Protein AF-A0A956II02-F1 (afdb_monomer_lite)

Foldseek 3Di:
DDDPDPDDPVNQQADDPVHGPHKDWDWDPPPWTKIWIWTWYWDDDPNDIDTDTGTAFDFFQFQLLLLADDPPVLVVQQLVQLLVCLVQLLDPALLSQDGGGDRVRGHRMATCPPPRHSQNLVRNVNVVVSQVSSVVSCVVVVRPFHSSLSSLSSSCNDLCNVQAPQAQNDSGPRDGQHHDPHRHQQDPVRDGGRNCPVHNVVVVVVVVVVVVVPDD

pLDDT: mean 86.45, std 10.79, range [49.22, 98.5]

Radius of gyration: 20.3 Å; chains: 1; bounding box: 50×44×65 Å

Structure (mmCIF, N/CA/C/O backbone):
data_AF-A0A956II02-F1
#
_entry.id   AF-A0A956II02-F1
#
loop_
_atom_site.group_PDB
_atom_site.id
_atom_site.type_symbol
_atom_site.label_atom_id
_atom_site.label_alt_id
_atom_site.label_comp_id
_atom_site.label_asym_id
_atom_site.label_entity_id
_atom_site.label_seq_id
_atom_site.pdbx_PDB_ins_code
_atom_site.Cartn_x
_atom_site.Cartn_y
_atom_site.Cartn_z
_atom_site.occupancy
_atom_site.B_iso_or_equiv
_atom_site.auth_seq_id
_atom_site.auth_comp_id
_atom_site.auth_asym_id
_atom_site.auth_atom_id
_atom_site.pdbx_PDB_model_num
ATOM 1 N N . ASP A 1 1 ? 3.147 -16.489 -49.072 1.00 49.22 1 ASP A N 1
ATOM 2 C CA . ASP A 1 1 ? 3.084 -15.228 -48.309 1.00 49.22 1 ASP A CA 1
ATOM 3 C C . ASP A 1 1 ? 2.299 -15.448 -47.032 1.00 49.22 1 ASP A C 1
ATOM 5 O O . ASP A 1 1 ? 1.124 -15.788 -47.089 1.00 49.22 1 ASP A O 1
ATOM 9 N N . GLY A 1 2 ? 2.982 -15.414 -45.888 1.00 67.69 2 GLY A N 1
ATOM 10 C CA . GLY A 1 2 ? 2.366 -15.639 -44.581 1.00 67.69 2 GLY A CA 1
ATOM 11 C C . GLY A 1 2 ? 1.769 -14.348 -44.037 1.00 67.69 2 GLY A C 1
ATOM 12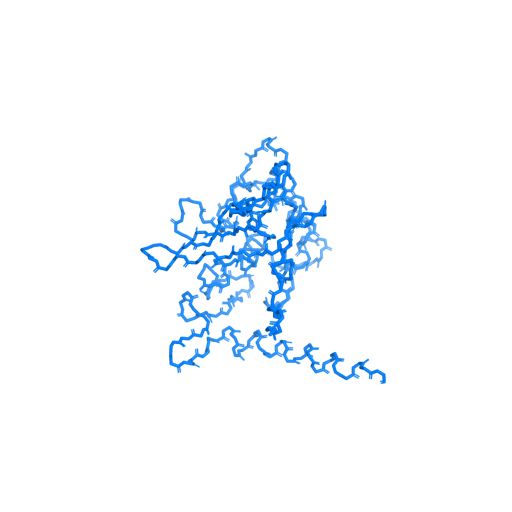 O O . GLY A 1 2 ? 2.346 -13.276 -44.216 1.00 67.69 2 GLY A O 1
ATOM 13 N N . LEU A 1 3 ? 0.623 -14.449 -43.365 1.00 66.75 3 LEU A N 1
ATOM 14 C CA . LEU A 1 3 ? 0.079 -13.331 -42.600 1.00 66.75 3 LEU A CA 1
ATOM 15 C C . LEU A 1 3 ? 1.129 -12.890 -41.564 1.00 66.75 3 LEU A C 1
ATOM 17 O O . LEU A 1 3 ? 1.683 -13.753 -40.874 1.00 66.75 3 LEU A O 1
ATOM 21 N N . PRO A 1 4 ? 1.434 -11.586 -41.449 1.00 59.25 4 PRO A N 1
ATOM 22 C CA . PRO A 1 4 ? 2.356 -11.114 -40.428 1.00 59.25 4 PRO A CA 1
ATOM 23 C C . PRO A 1 4 ? 1.819 -11.472 -39.032 1.00 59.25 4 PRO A C 1
ATOM 25 O O . PRO A 1 4 ? 0.600 -11.567 -38.849 1.00 59.25 4 PRO A O 1
ATOM 28 N N . PRO A 1 5 ? 2.700 -11.671 -38.036 1.00 63.50 5 PRO A N 1
ATOM 29 C CA . PRO A 1 5 ? 2.274 -11.985 -36.680 1.00 63.50 5 PRO A CA 1
ATOM 30 C C . PRO A 1 5 ? 1.307 -10.916 -36.154 1.00 63.50 5 PRO A C 1
ATOM 32 O O . PRO A 1 5 ? 1.573 -9.716 -36.227 1.00 63.50 5 PRO A O 1
ATOM 35 N N . VAL A 1 6 ? 0.177 -11.378 -35.611 1.00 68.31 6 VAL A N 1
ATOM 36 C CA . VAL A 1 6 ? -0.887 -10.534 -35.034 1.00 68.31 6 VAL A CA 1
ATOM 37 C C . VAL A 1 6 ? -0.386 -9.782 -33.793 1.00 68.31 6 VAL A C 1
ATOM 39 O O . VAL A 1 6 ? -0.883 -8.707 -33.469 1.00 68.31 6 VAL A O 1
ATOM 42 N N . ILE A 1 7 ? 0.647 -10.309 -33.128 1.00 69.44 7 ILE A N 1
ATOM 43 C CA . ILE A 1 7 ? 1.293 -9.672 -31.981 1.00 69.44 7 ILE A CA 1
ATOM 44 C C . ILE A 1 7 ? 2.490 -8.859 -32.473 1.00 69.44 7 ILE A C 1
ATOM 46 O O . ILE A 1 7 ? 3.529 -9.406 -32.842 1.00 69.44 7 ILE A O 1
ATOM 50 N N . ARG A 1 8 ? 2.343 -7.532 -32.456 1.00 69.62 8 ARG A N 1
ATOM 51 C CA . ARG A 1 8 ? 3.458 -6.596 -32.619 1.00 69.62 8 ARG A CA 1
ATOM 52 C C . ARG A 1 8 ? 4.107 -6.357 -31.268 1.00 69.62 8 ARG A C 1
ATOM 54 O O . ARG A 1 8 ? 3.412 -6.146 -30.279 1.00 69.62 8 ARG A O 1
ATOM 61 N N . ALA A 1 9 ? 5.431 -6.323 -31.243 1.00 67.19 9 ALA A N 1
ATOM 62 C CA . ALA A 1 9 ? 6.192 -6.121 -30.019 1.00 67.19 9 ALA A CA 1
ATOM 63 C C . ALA A 1 9 ? 5.837 -4.768 -29.350 1.00 67.19 9 ALA A C 1
ATOM 65 O O . ALA A 1 9 ? 5.676 -4.698 -28.137 1.00 67.19 9 ALA A O 1
ATOM 66 N N . GLN A 1 10 ? 5.546 -3.729 -30.144 1.00 69.81 10 GLN A N 1
ATOM 67 C CA . GLN A 1 10 ? 5.019 -2.437 -29.673 1.00 69.81 10 GLN A CA 1
ATOM 68 C C . GLN A 1 10 ? 3.715 -2.575 -28.866 1.00 69.81 10 GLN A C 1
ATOM 70 O O . GLN A 1 10 ? 3.488 -1.831 -27.919 1.00 69.81 10 GLN A O 1
ATOM 75 N N . GLY A 1 11 ? 2.870 -3.557 -29.199 1.00 69.56 11 GLY A N 1
ATOM 76 C CA . GLY A 1 11 ? 1.630 -3.849 -28.475 1.00 69.56 11 GLY A CA 1
ATOM 77 C C . GLY A 1 11 ? 1.841 -4.529 -27.119 1.00 69.56 11 GLY A C 1
ATOM 78 O O . GLY A 1 11 ? 0.898 -4.636 -26.345 1.00 69.56 11 GLY A O 1
ATOM 79 N N . LEU A 1 12 ? 3.067 -4.964 -26.811 1.00 70.25 12 LEU A N 1
ATOM 80 C CA . LEU A 1 12 ? 3.459 -5.506 -25.504 1.00 70.25 12 LEU A CA 1
ATOM 81 C C . LEU A 1 12 ? 4.090 -4.433 -24.599 1.00 70.25 12 LEU A C 1
ATOM 83 O O . LEU A 1 12 ? 4.685 -4.753 -23.571 1.00 70.25 12 LEU A O 1
ATOM 87 N N . GLY A 1 13 ? 3.970 -3.160 -24.988 1.00 70.12 13 GLY A N 1
ATOM 88 C CA . GLY A 1 13 ? 4.449 -2.019 -24.214 1.00 70.12 13 GLY A CA 1
ATOM 89 C C . GLY A 1 13 ? 5.958 -1.777 -24.300 1.00 70.12 13 GLY A C 1
ATOM 90 O O . GLY A 1 13 ? 6.528 -1.124 -23.426 1.00 70.12 13 GLY A O 1
ATOM 91 N N . LEU A 1 14 ? 6.591 -2.287 -25.360 1.00 70.75 14 LEU A N 1
ATOM 92 C CA . LEU A 1 14 ? 7.913 -1.854 -25.809 1.00 70.75 14 LEU A CA 1
ATOM 93 C C . LEU A 1 14 ? 7.874 -0.355 -26.117 1.00 70.75 14 LEU A C 1
ATOM 95 O O . LEU A 1 14 ? 7.087 0.076 -26.962 1.00 70.75 14 LEU A O 1
ATOM 99 N N . GLY A 1 15 ? 8.708 0.417 -25.420 1.00 59.91 15 GLY A N 1
ATOM 100 C CA . GLY A 1 15 ? 8.722 1.873 -25.529 1.00 59.91 15 GLY A CA 1
ATOM 101 C C . GLY A 1 15 ? 8.899 2.374 -26.965 1.00 59.91 15 GLY A C 1
ATOM 102 O O . GLY A 1 15 ? 9.752 1.889 -27.711 1.00 59.91 15 GLY A O 1
ATOM 103 N N . HIS A 1 16 ? 8.075 3.356 -27.333 1.00 62.38 16 HIS A N 1
ATOM 104 C CA . HIS A 1 16 ? 8.370 4.323 -28.394 1.00 62.38 16 HIS A CA 1
ATOM 105 C C . HIS A 1 16 ? 8.880 5.623 -27.744 1.00 62.38 16 HIS A C 1
ATOM 107 O O . HIS A 1 16 ? 9.241 5.609 -26.571 1.00 62.38 16 HIS A O 1
ATOM 113 N N . GLU A 1 17 ? 8.929 6.737 -28.477 1.00 54.69 17 GLU A N 1
ATOM 114 C CA . GLU A 1 17 ? 9.461 8.036 -28.020 1.00 54.69 17 GLU A CA 1
ATOM 115 C C . GLU A 1 17 ? 8.878 8.540 -26.675 1.00 54.69 17 GLU A C 1
ATOM 117 O O . GLU A 1 17 ? 9.518 9.335 -25.994 1.00 54.69 17 GLU A O 1
ATOM 122 N N . GLU A 1 18 ? 7.713 8.031 -26.252 1.00 58.41 18 GLU A N 1
ATOM 123 C CA . GLU A 1 18 ? 7.033 8.346 -24.981 1.00 58.41 18 GLU A CA 1
ATOM 124 C C . GLU A 1 18 ? 7.439 7.443 -23.788 1.00 58.41 18 GLU A C 1
ATOM 126 O O . GLU A 1 18 ? 7.001 7.662 -22.659 1.00 58.41 18 GLU A O 1
ATOM 131 N N . GLY A 1 19 ? 8.299 6.442 -24.011 1.00 65.56 19 GLY A N 1
ATOM 132 C CA . GLY A 1 19 ? 8.807 5.514 -22.994 1.00 65.56 19 GLY A CA 1
ATOM 133 C C . GLY A 1 19 ? 8.034 4.186 -22.876 1.00 65.56 19 GLY A C 1
ATOM 134 O O . GLY A 1 19 ? 6.979 4.003 -23.488 1.00 65.56 19 GLY A O 1
ATOM 135 N N . PRO A 1 20 ? 8.571 3.203 -22.126 1.00 72.88 20 PRO A N 1
ATOM 136 C CA . PRO A 1 20 ? 7.995 1.863 -22.038 1.00 72.88 20 PRO A CA 1
ATOM 137 C C . PRO A 1 20 ? 6.765 1.798 -21.120 1.00 72.88 20 PRO A C 1
ATOM 139 O O . PRO A 1 20 ? 6.806 2.180 -19.945 1.00 72.88 20 PRO A O 1
ATOM 142 N N . THR A 1 21 ? 5.671 1.244 -21.646 1.00 75.50 21 THR A N 1
ATOM 143 C CA . THR A 1 21 ? 4.384 1.079 -20.943 1.00 75.50 21 THR A CA 1
ATOM 144 C C . THR A 1 21 ? 4.152 -0.350 -20.451 1.00 75.50 21 THR A C 1
ATOM 146 O O . THR A 1 21 ? 3.336 -0.578 -19.559 1.00 75.50 21 THR A O 1
ATOM 149 N N . GLY A 1 22 ? 4.895 -1.319 -20.989 1.00 77.62 22 GLY A N 1
ATOM 150 C CA . GLY A 1 22 ? 4.823 -2.723 -20.602 1.00 77.62 22 GLY A CA 1
ATOM 151 C C . GLY A 1 22 ? 5.522 -2.978 -19.271 1.00 77.62 22 GLY A C 1
ATOM 152 O O . GLY A 1 22 ? 6.525 -2.334 -18.949 1.00 77.62 22 GLY A O 1
ATOM 153 N N . ARG A 1 23 ? 5.003 -3.937 -18.499 1.00 83.12 23 ARG A N 1
ATOM 154 C CA . ARG A 1 23 ? 5.583 -4.376 -17.225 1.00 83.12 23 ARG A CA 1
ATOM 155 C C . ARG A 1 23 ? 5.800 -5.883 -17.228 1.00 83.12 23 ARG A C 1
ATOM 157 O O . ARG A 1 23 ? 4.902 -6.645 -17.576 1.00 83.12 23 ARG A O 1
ATOM 164 N N . ILE A 1 24 ? 6.976 -6.306 -16.782 1.00 86.62 24 ILE A N 1
ATOM 165 C CA . ILE A 1 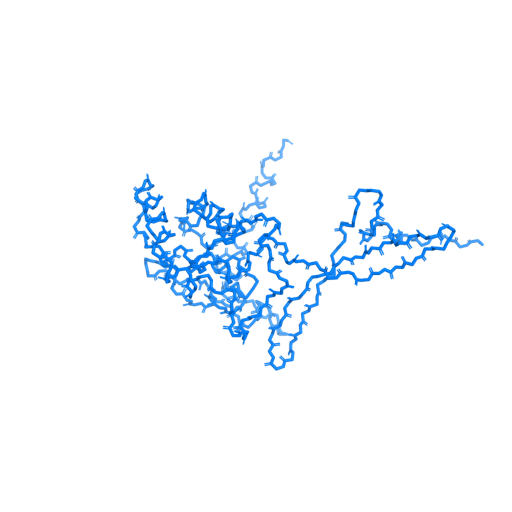24 ? 7.283 -7.691 -16.428 1.00 86.62 24 ILE A CA 1
ATOM 166 C C . ILE A 1 24 ? 7.384 -7.740 -14.909 1.00 86.62 24 ILE A C 1
ATOM 168 O O . ILE A 1 24 ? 8.151 -6.986 -14.316 1.00 86.62 24 ILE A O 1
ATOM 172 N N . ARG A 1 25 ? 6.626 -8.632 -14.271 1.00 87.50 25 ARG A N 1
ATOM 173 C CA . ARG A 1 25 ? 6.714 -8.873 -12.828 1.00 87.50 25 ARG A CA 1
ATOM 174 C C . ARG A 1 25 ? 7.269 -10.261 -12.582 1.00 87.50 25 ARG A C 1
ATOM 176 O O . ARG A 1 25 ? 6.712 -11.241 -13.071 1.00 87.50 25 ARG A O 1
ATOM 183 N N . THR A 1 26 ? 8.349 -10.344 -11.819 1.00 87.69 26 THR A N 1
ATOM 184 C CA . THR A 1 26 ? 8.898 -11.624 -11.370 1.00 87.69 26 THR A CA 1
ATOM 185 C C . THR A 1 26 ? 8.473 -11.866 -9.938 1.00 87.69 26 THR A C 1
ATOM 187 O O . THR A 1 26 ? 8.647 -10.992 -9.089 1.00 87.69 26 THR A O 1
ATOM 190 N N . ASN A 1 27 ? 7.944 -13.054 -9.683 1.00 85.38 27 ASN A N 1
ATOM 191 C CA . ASN A 1 27 ? 7.489 -13.486 -8.376 1.00 85.38 27 ASN A CA 1
ATOM 192 C C . ASN A 1 27 ? 8.334 -14.705 -7.982 1.00 85.38 27 ASN A C 1
ATOM 194 O O . ASN A 1 27 ? 8.205 -15.769 -8.591 1.00 85.38 27 ASN A O 1
ATOM 198 N N . THR A 1 28 ? 9.275 -14.532 -7.054 1.00 82.81 28 THR A N 1
ATOM 199 C CA . THR A 1 28 ? 10.122 -15.637 -6.592 1.00 82.81 28 THR A CA 1
ATOM 200 C C . THR A 1 28 ? 9.445 -16.304 -5.412 1.00 82.81 28 THR A C 1
ATOM 202 O O . THR A 1 28 ? 9.315 -15.698 -4.359 1.00 82.81 28 THR A O 1
ATOM 205 N N . LEU A 1 29 ? 9.021 -17.553 -5.589 1.00 72.62 29 LEU A N 1
ATOM 206 C CA . LEU A 1 29 ? 8.377 -18.370 -4.553 1.00 72.62 29 LEU A CA 1
ATOM 207 C C . LEU A 1 29 ? 9.367 -19.355 -3.895 1.00 72.62 29 LEU A C 1
ATOM 209 O O . LEU A 1 29 ? 8.956 -20.386 -3.369 1.00 72.62 29 LEU A O 1
ATOM 213 N N . SER A 1 30 ? 10.678 -19.094 -3.992 1.00 68.81 30 SER A N 1
ATOM 214 C CA . SER A 1 30 ? 11.703 -19.873 -3.280 1.00 68.81 30 SER A CA 1
ATOM 215 C C . SER A 1 30 ? 11.749 -19.460 -1.799 1.00 68.81 30 SER A C 1
ATOM 217 O O . SER A 1 30 ? 10.811 -18.830 -1.330 1.00 68.81 30 SER A O 1
ATOM 219 N N . ALA A 1 31 ? 12.793 -19.841 -1.048 1.00 67.25 31 ALA A N 1
ATOM 220 C CA . ALA A 1 31 ? 12.887 -19.721 0.418 1.00 67.25 31 ALA A CA 1
ATOM 221 C C . ALA A 1 31 ? 12.348 -18.412 1.048 1.00 67.25 31 ALA A C 1
ATOM 223 O O . ALA A 1 31 ? 11.923 -18.461 2.197 1.00 67.25 31 ALA A O 1
ATOM 224 N N . HIS A 1 32 ? 12.338 -17.297 0.305 1.00 73.94 32 HIS A N 1
ATOM 225 C CA . HIS A 1 32 ? 11.642 -16.055 0.647 1.00 73.94 32 HIS A CA 1
ATOM 226 C C . HIS A 1 32 ? 10.865 -15.514 -0.556 1.00 73.94 32 HIS A C 1
ATOM 228 O O . HIS A 1 32 ? 11.377 -15.519 -1.684 1.00 73.94 32 HIS A O 1
ATOM 234 N N . TRP A 1 33 ? 9.649 -15.016 -0.315 1.00 81.62 33 TRP A N 1
ATOM 235 C CA . TRP A 1 33 ? 8.863 -14.388 -1.373 1.00 81.62 33 TRP A CA 1
ATOM 236 C C . TRP A 1 33 ? 9.446 -13.024 -1.755 1.00 81.62 33 TRP A C 1
ATOM 238 O O . TRP A 1 33 ? 9.703 -12.198 -0.884 1.00 81.62 33 TRP A O 1
ATOM 248 N N . GLN A 1 34 ? 9.626 -12.759 -3.052 1.00 84.50 34 GLN A N 1
ATOM 249 C CA . GLN A 1 34 ? 9.982 -11.422 -3.536 1.00 84.50 34 GLN A CA 1
ATOM 250 C C . GLN A 1 34 ? 9.251 -11.080 -4.834 1.00 84.50 34 GLN A C 1
ATOM 252 O O . GLN A 1 34 ? 9.112 -11.912 -5.738 1.00 84.50 34 GLN A O 1
ATOM 257 N N . LEU A 1 35 ? 8.843 -9.818 -4.950 1.00 87.94 35 LEU A N 1
ATOM 258 C CA . LEU A 1 35 ? 8.323 -9.223 -6.174 1.00 87.94 35 LEU A CA 1
ATOM 259 C C . LEU A 1 35 ? 9.277 -8.153 -6.689 1.00 87.94 35 LEU A C 1
ATOM 261 O O . LEU A 1 35 ? 9.647 -7.236 -5.959 1.00 87.94 35 LEU A O 1
ATOM 265 N N . ARG A 1 36 ? 9.604 -8.225 -7.977 1.00 89.38 36 ARG A N 1
ATOM 266 C CA . ARG A 1 36 ? 10.327 -7.170 -8.697 1.00 89.38 36 ARG A CA 1
ATOM 267 C C . ARG A 1 36 ? 9.609 -6.846 -9.995 1.00 89.38 36 ARG A C 1
ATOM 269 O O . ARG A 1 36 ? 9.019 -7.733 -10.617 1.00 89.38 36 ARG A O 1
ATOM 276 N N . GLU A 1 37 ? 9.658 -5.580 -10.389 1.00 90.00 37 GLU A N 1
ATOM 277 C CA . GLU A 1 37 ? 9.085 -5.093 -11.641 1.00 90.00 37 GLU A CA 1
ATOM 278 C C . GLU A 1 37 ? 10.202 -4.668 -12.596 1.00 90.00 37 GLU A C 1
ATOM 280 O O . GLU A 1 37 ? 11.254 -4.162 -12.204 1.00 90.00 37 GLU A O 1
ATOM 285 N N . PHE A 1 38 ? 9.972 -4.914 -13.877 1.00 89.38 38 PHE A N 1
ATOM 286 C CA . PHE A 1 38 ? 10.860 -4.554 -14.968 1.00 89.38 38 PHE A CA 1
ATOM 287 C C . PHE A 1 38 ? 10.031 -3.975 -16.109 1.00 89.38 38 PHE A C 1
ATOM 289 O O . PHE A 1 38 ? 8.836 -4.254 -16.239 1.00 89.38 38 PHE A O 1
ATOM 296 N N . VAL A 1 39 ? 10.678 -3.202 -16.967 1.00 87.44 39 VAL A N 1
ATOM 297 C CA . VAL A 1 39 ? 10.130 -2.734 -18.240 1.00 87.44 39 VAL A CA 1
ATOM 298 C C . VAL A 1 39 ? 10.938 -3.309 -19.390 1.00 87.44 39 VAL A C 1
ATOM 300 O O . VAL A 1 39 ? 12.120 -3.616 -19.233 1.00 87.44 39 VAL A O 1
ATOM 303 N N . LEU A 1 40 ? 10.294 -3.447 -20.546 1.00 84.06 40 LEU A N 1
ATOM 304 C CA . LEU A 1 40 ? 10.984 -3.734 -21.795 1.00 84.06 40 LEU A CA 1
ATOM 305 C C . LEU A 1 40 ? 11.314 -2.423 -22.493 1.00 84.06 40 LEU A C 1
ATOM 307 O O . LEU A 1 40 ? 10.408 -1.719 -22.940 1.00 84.06 40 LEU A O 1
ATOM 311 N N . ASP A 1 41 ? 12.601 -2.113 -22.587 1.00 81.31 41 ASP A N 1
ATOM 312 C CA . ASP A 1 41 ? 13.089 -0.929 -23.281 1.00 81.31 41 ASP A CA 1
ATOM 313 C C . ASP A 1 41 ? 13.741 -1.312 -24.611 1.00 81.31 41 ASP A C 1
ATOM 315 O O . ASP A 1 41 ? 14.375 -2.362 -24.734 1.00 81.31 41 ASP A O 1
ATOM 319 N N . ARG A 1 42 ? 13.562 -0.468 -25.627 1.00 80.38 42 ARG A N 1
ATOM 320 C CA . ARG A 1 42 ? 14.159 -0.664 -26.948 1.00 80.38 42 ARG A CA 1
ATOM 321 C C . ARG A 1 42 ? 15.212 0.406 -27.162 1.00 80.38 42 ARG A C 1
ATOM 323 O O . ARG A 1 42 ? 14.884 1.552 -27.456 1.00 80.38 42 ARG A O 1
ATOM 330 N N . ARG A 1 43 ? 16.482 0.016 -27.095 1.00 78.94 43 ARG A N 1
ATOM 331 C CA . ARG A 1 43 ? 17.605 0.922 -27.349 1.00 78.94 43 ARG A CA 1
ATOM 332 C C . ARG A 1 43 ? 18.129 0.706 -28.758 1.00 78.94 43 ARG A C 1
ATOM 334 O O . ARG A 1 43 ? 18.572 -0.386 -29.100 1.00 78.94 43 ARG A O 1
ATOM 341 N N . CYS A 1 44 ? 18.053 1.745 -29.582 1.00 80.69 44 CYS A N 1
ATOM 342 C CA . CYS A 1 44 ? 18.562 1.727 -30.948 1.00 80.69 44 CYS A CA 1
ATOM 343 C C . CYS A 1 44 ? 19.826 2.582 -31.050 1.00 80.69 44 CYS A C 1
ATOM 345 O O . CYS A 1 44 ? 19.841 3.724 -30.593 1.00 80.69 44 CYS A O 1
AT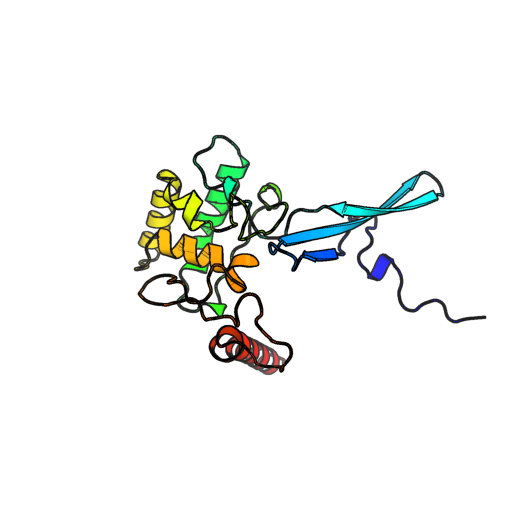OM 347 N N . ALA A 1 45 ? 20.870 2.027 -31.657 1.00 81.88 45 ALA A N 1
ATOM 348 C CA . ALA A 1 45 ? 22.051 2.750 -32.103 1.00 81.88 45 ALA A CA 1
ATOM 349 C C . ALA A 1 45 ? 22.149 2.570 -33.621 1.00 81.88 45 ALA A C 1
ATOM 351 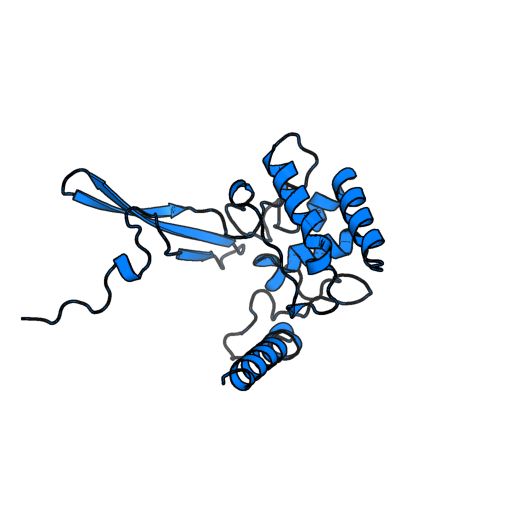O O . ALA A 1 45 ? 22.320 1.448 -34.100 1.00 81.88 45 ALA A O 1
ATOM 352 N N . GLU A 1 46 ? 21.995 3.670 -34.363 1.00 82.88 46 GLU A N 1
ATOM 353 C CA . GLU A 1 46 ? 21.830 3.645 -35.823 1.00 82.88 46 GLU A CA 1
ATOM 354 C C . GLU A 1 46 ? 20.670 2.706 -36.226 1.00 82.88 46 GLU A C 1
ATOM 356 O O . GLU A 1 46 ? 19.556 2.854 -35.724 1.00 82.88 46 GLU A O 1
ATOM 361 N N . GLU A 1 47 ? 20.931 1.721 -37.087 1.00 82.06 47 GLU A N 1
ATOM 362 C CA . GLU A 1 47 ? 19.954 0.732 -37.567 1.00 82.06 47 GLU A CA 1
ATOM 363 C C . GLU A 1 47 ? 19.847 -0.513 -36.665 1.00 82.06 47 GLU A C 1
ATOM 365 O O . GLU A 1 47 ? 19.032 -1.406 -36.910 1.00 82.06 47 GLU A O 1
ATOM 370 N N . ILE A 1 48 ? 20.670 -0.612 -35.614 1.00 80.31 48 ILE A N 1
ATOM 371 C CA . ILE A 1 48 ? 20.689 -1.772 -34.721 1.00 80.31 48 ILE A CA 1
ATOM 372 C C . ILE A 1 48 ? 19.903 -1.444 -33.458 1.00 80.31 48 ILE A C 1
ATOM 374 O O . ILE A 1 48 ? 20.291 -0.594 -32.661 1.00 80.31 48 ILE A O 1
ATOM 378 N N . CYS A 1 49 ? 18.814 -2.175 -33.239 1.00 78.69 49 CYS A N 1
ATOM 379 C CA . CYS A 1 49 ? 18.019 -2.075 -32.022 1.00 78.69 49 CYS A CA 1
ATOM 380 C C . CYS A 1 49 ? 18.184 -3.314 -31.148 1.00 78.69 49 CYS A C 1
ATOM 382 O O . CYS A 1 49 ? 18.064 -4.442 -31.625 1.00 78.69 49 CYS A O 1
ATOM 384 N N . GLN A 1 50 ? 18.397 -3.089 -29.857 1.00 81.38 50 GLN A N 1
ATOM 385 C CA . GLN A 1 50 ? 18.419 -4.112 -28.823 1.00 81.38 50 GLN A CA 1
ATOM 386 C C . GLN A 1 50 ? 17.201 -3.972 -27.914 1.00 81.38 50 GLN A C 1
ATOM 388 O O . GLN A 1 50 ? 16.649 -2.882 -27.740 1.00 81.38 50 GLN A O 1
ATOM 393 N N . LEU A 1 51 ? 16.770 -5.110 -27.375 1.00 81.00 51 LEU A N 1
ATOM 394 C CA . LEU A 1 51 ? 15.729 -5.185 -26.365 1.00 81.00 51 LEU A CA 1
ATOM 395 C C . LEU A 1 51 ? 16.377 -5.422 -25.007 1.00 81.00 51 LEU A C 1
ATOM 397 O O . LEU A 1 51 ? 17.107 -6.397 -24.835 1.00 81.00 51 LEU A O 1
ATOM 401 N N . ASP A 1 52 ? 16.051 -4.566 -24.051 1.00 83.81 52 ASP A N 1
ATOM 402 C CA . ASP A 1 52 ? 16.552 -4.630 -22.690 1.00 83.81 52 ASP A CA 1
ATOM 403 C C . ASP A 1 52 ? 15.426 -4.867 -21.693 1.00 83.81 52 ASP A C 1
ATOM 405 O O . ASP A 1 52 ? 14.336 -4.306 -21.801 1.00 83.81 52 ASP A O 1
ATOM 409 N N . VAL A 1 53 ? 15.720 -5.677 -20.677 1.00 86.38 53 VAL A N 1
ATOM 410 C CA . VAL A 1 53 ? 14.875 -5.830 -19.492 1.00 86.38 53 VAL A CA 1
ATOM 411 C C . VAL A 1 53 ? 15.444 -4.917 -18.413 1.00 86.38 53 VAL A C 1
ATOM 413 O O . VAL A 1 53 ? 16.486 -5.210 -17.827 1.00 86.38 53 VAL A O 1
ATOM 416 N N . VAL A 1 54 ? 14.779 -3.793 -18.163 1.00 87.19 54 VAL A N 1
ATOM 417 C CA . VAL A 1 54 ? 15.266 -2.756 -17.246 1.00 87.19 54 VAL A CA 1
ATOM 418 C C . VAL A 1 54 ? 14.511 -2.856 -15.919 1.00 87.19 54 VAL A C 1
ATOM 420 O O . VAL A 1 54 ? 13.283 -2.746 -15.927 1.00 87.19 54 VAL A O 1
ATOM 423 N N . PRO A 1 55 ? 15.192 -3.045 -14.772 1.00 89.81 55 PRO A N 1
ATOM 424 C CA . PRO A 1 55 ? 14.544 -2.992 -13.465 1.00 89.81 55 PRO A CA 1
ATOM 425 C C . PRO A 1 55 ? 13.845 -1.649 -13.257 1.00 89.81 55 PRO A C 1
ATOM 427 O O . PRO A 1 55 ? 14.412 -0.594 -13.546 1.00 89.81 55 PRO A O 1
ATOM 430 N N . THR A 1 56 ? 12.623 -1.671 -12.736 1.00 89.38 56 THR A N 1
ATOM 431 C CA . THR A 1 56 ? 11.877 -0.456 -12.409 1.00 89.38 56 THR A CA 1
ATOM 432 C C . THR A 1 56 ? 11.265 -0.580 -11.015 1.00 89.38 56 THR A C 1
ATOM 434 O O . THR A 1 56 ? 10.896 -1.685 -10.614 1.00 89.38 56 THR A O 1
ATOM 437 N N . PRO A 1 57 ? 11.165 0.519 -10.247 1.00 90.06 57 PRO A N 1
ATOM 438 C CA . PRO A 1 57 ? 10.495 0.477 -8.957 1.00 90.06 57 PRO A CA 1
ATOM 439 C C . PRO A 1 57 ? 9.043 0.018 -9.088 1.00 90.06 57 PRO A C 1
ATOM 441 O O . PRO A 1 57 ? 8.373 0.314 -10.080 1.00 90.06 57 PRO A O 1
ATOM 444 N N . LEU A 1 58 ? 8.559 -0.670 -8.061 1.00 87.94 58 LEU A N 1
ATOM 445 C CA . LEU A 1 58 ? 7.181 -1.105 -7.952 1.00 87.94 58 LEU A CA 1
ATOM 446 C C . LEU A 1 58 ? 6.252 0.100 -7.919 1.00 87.94 58 LEU A C 1
ATOM 448 O O . LEU A 1 58 ? 6.334 0.953 -7.036 1.00 87.94 58 LEU A O 1
ATOM 452 N N . THR A 1 59 ? 5.353 0.131 -8.893 1.00 85.00 59 THR A N 1
ATOM 453 C CA . THR A 1 59 ? 4.352 1.186 -9.012 1.00 85.00 59 THR A CA 1
ATOM 454 C C . THR A 1 59 ? 3.497 1.262 -7.741 1.00 85.00 59 THR A C 1
ATOM 456 O O . THR A 1 59 ? 3.036 0.238 -7.241 1.00 85.00 59 THR A O 1
ATOM 459 N N . ASP A 1 60 ? 3.307 2.483 -7.237 1.00 83.31 60 ASP A N 1
ATOM 460 C CA . ASP A 1 60 ? 2.437 2.845 -6.108 1.00 83.31 60 ASP A CA 1
ATOM 461 C C . ASP A 1 60 ? 2.759 2.220 -4.741 1.00 83.31 60 ASP A C 1
ATOM 463 O O . ASP A 1 60 ? 1.964 2.325 -3.811 1.00 83.31 60 ASP A O 1
ATOM 467 N N . VAL A 1 61 ? 3.955 1.656 -4.557 1.00 88.12 61 VAL A N 1
ATOM 468 C CA . VAL A 1 61 ? 4.418 1.160 -3.250 1.00 88.12 61 VAL A CA 1
ATOM 469 C C . VAL A 1 61 ? 5.633 1.966 -2.820 1.00 88.12 61 VAL A C 1
ATOM 471 O O . VAL A 1 61 ? 6.694 1.827 -3.417 1.00 88.12 61 VAL A O 1
ATOM 474 N N . ALA A 1 62 ? 5.521 2.797 -1.780 1.00 90.94 62 ALA A N 1
ATOM 475 C CA . ALA A 1 62 ? 6.680 3.507 -1.238 1.00 90.94 62 ALA A CA 1
ATOM 476 C C . ALA A 1 62 ? 7.675 2.544 -0.578 1.00 90.94 62 ALA A C 1
ATOM 478 O O . ALA A 1 62 ? 7.280 1.563 0.059 1.00 90.94 62 ALA A O 1
ATOM 479 N N . PHE A 1 63 ? 8.966 2.863 -0.661 1.00 90.25 63 PHE A N 1
ATOM 480 C CA . PHE A 1 63 ? 10.006 2.182 0.102 1.00 90.25 63 PHE A CA 1
ATOM 481 C C . PHE A 1 63 ? 9.803 2.432 1.600 1.00 90.25 63 PHE A C 1
ATOM 483 O O . PHE A 1 63 ? 9.905 3.567 2.063 1.00 90.25 63 PHE A O 1
ATOM 490 N N . SER A 1 64 ? 9.556 1.377 2.381 1.00 86.88 64 SER A N 1
ATOM 491 C CA . SER A 1 64 ? 9.226 1.503 3.811 1.00 86.88 64 SER A CA 1
ATOM 492 C C . SER A 1 64 ? 10.319 2.190 4.638 1.00 86.88 64 SER A C 1
ATOM 494 O O . SER A 1 64 ? 10.027 2.873 5.618 1.00 86.88 64 SER A O 1
ATOM 496 N N . GLY A 1 65 ? 11.577 2.098 4.194 1.00 86.38 65 GLY A N 1
ATOM 497 C CA . GLY A 1 65 ? 12.704 2.812 4.792 1.00 86.38 65 GLY A CA 1
ATOM 498 C C . GLY A 1 65 ? 12.654 4.339 4.653 1.00 86.38 65 GLY A C 1
ATOM 499 O O . GLY A 1 65 ? 13.502 4.999 5.241 1.00 86.38 65 GLY A O 1
ATOM 500 N N . LEU A 1 66 ? 11.699 4.906 3.908 1.00 90.88 66 LEU A N 1
ATOM 501 C CA . LEU A 1 66 ? 11.445 6.351 3.855 1.00 90.88 66 LEU A CA 1
ATOM 502 C C . LEU A 1 66 ? 10.609 6.861 5.038 1.00 90.88 66 LEU A C 1
ATOM 504 O O . LEU A 1 66 ? 10.584 8.062 5.269 1.00 90.88 66 LEU A O 1
ATOM 508 N N . PHE A 1 67 ? 9.972 5.977 5.813 1.00 90.31 67 PHE A N 1
ATOM 509 C CA . PHE A 1 67 ? 9.150 6.359 6.972 1.00 90.31 67 PHE A CA 1
ATOM 510 C C . PHE A 1 67 ? 9.933 6.417 8.291 1.00 90.31 67 PHE A C 1
ATOM 512 O O . PHE A 1 67 ? 9.341 6.422 9.366 1.00 90.31 67 PHE A O 1
ATOM 519 N N . VAL A 1 68 ? 11.266 6.469 8.226 1.00 86.88 68 VAL A N 1
ATOM 520 C CA . VAL A 1 68 ? 12.126 6.803 9.373 1.00 86.88 68 VAL A CA 1
ATOM 521 C C . VAL A 1 68 ? 12.477 8.285 9.335 1.00 86.88 68 VAL A C 1
ATOM 523 O O . VAL A 1 68 ? 12.607 8.857 8.255 1.00 86.88 68 VAL A O 1
ATOM 526 N N . ALA A 1 69 ? 12.666 8.903 10.503 1.00 84.56 69 ALA A N 1
ATOM 527 C CA . ALA A 1 69 ? 13.048 10.311 10.579 1.00 84.56 69 ALA A CA 1
ATOM 528 C C . ALA A 1 69 ? 14.355 10.553 9.801 1.00 84.56 69 ALA A C 1
ATOM 530 O O . ALA A 1 69 ? 15.404 9.991 10.124 1.00 84.56 69 ALA A O 1
ATOM 531 N N . SER A 1 70 ? 14.279 11.364 8.746 1.00 88.38 70 SER A N 1
ATOM 532 C CA . SER A 1 70 ? 15.360 11.573 7.783 1.00 88.38 70 SER A CA 1
ATOM 533 C C . SER A 1 70 ? 15.265 12.960 7.149 1.00 88.38 70 SER A C 1
ATOM 535 O O . SER A 1 70 ? 14.191 13.544 7.072 1.00 88.38 70 SER A O 1
ATOM 537 N N . LYS A 1 71 ? 16.399 13.480 6.662 1.00 89.69 71 LYS A N 1
ATOM 538 C CA . LYS A 1 71 ? 16.466 14.726 5.873 1.00 89.69 71 LYS A CA 1
ATOM 539 C C . LYS A 1 71 ? 16.370 14.490 4.360 1.00 89.69 71 LYS A C 1
ATOM 541 O O . LYS A 1 71 ? 16.504 15.437 3.591 1.00 89.69 71 LYS A O 1
ATOM 546 N N . ASP A 1 72 ? 16.211 13.240 3.924 1.00 93.69 72 ASP A N 1
ATOM 547 C CA . ASP A 1 72 ? 16.020 12.907 2.510 1.00 93.69 72 ASP A CA 1
ATOM 548 C C . ASP A 1 72 ? 14.692 13.511 2.010 1.00 93.69 72 ASP A C 1
ATOM 550 O O . ASP A 1 72 ? 13.647 13.200 2.586 1.00 93.69 72 ASP A O 1
ATOM 554 N N . PRO A 1 73 ? 14.681 14.327 0.938 1.00 95.25 73 PRO A N 1
ATOM 555 C CA . PRO A 1 73 ? 13.445 14.890 0.390 1.00 95.25 73 PRO A CA 1
ATOM 556 C C . PRO A 1 73 ? 12.383 13.837 0.040 1.00 95.25 73 PRO A C 1
ATOM 558 O O . PRO A 1 73 ? 11.189 14.109 0.129 1.00 95.25 73 PRO A O 1
ATOM 561 N N . ARG A 1 74 ? 12.796 12.610 -0.307 1.00 94.81 74 ARG A N 1
ATOM 562 C CA . ARG A 1 74 ? 11.876 11.498 -0.593 1.00 94.81 74 ARG A CA 1
ATOM 563 C C . ARG A 1 74 ? 11.148 11.005 0.654 1.00 94.81 74 ARG A C 1
ATOM 565 O O . ARG A 1 74 ? 10.024 10.529 0.535 1.00 94.81 74 ARG A O 1
ATOM 572 N N . ALA A 1 75 ? 11.762 11.119 1.835 1.00 93.56 75 ALA A N 1
ATOM 573 C CA . ALA A 1 75 ? 11.110 10.789 3.102 1.00 93.56 75 ALA A CA 1
ATOM 574 C C . ALA A 1 75 ? 9.966 11.767 3.387 1.00 93.56 75 ALA A C 1
ATOM 576 O O . ALA A 1 75 ? 8.853 11.342 3.690 1.00 93.56 75 ALA A O 1
ATOM 577 N N . GLN A 1 76 ? 10.208 13.064 3.170 1.00 93.69 76 GLN A N 1
ATOM 578 C CA . GLN A 1 76 ? 9.168 14.085 3.272 1.00 93.69 76 GLN A CA 1
ATOM 579 C C . GLN A 1 76 ? 8.044 13.844 2.255 1.00 93.69 76 GLN A C 1
ATOM 581 O O . GLN A 1 76 ? 6.879 13.819 2.636 1.00 93.69 76 GLN A O 1
ATOM 586 N N . ALA A 1 77 ? 8.382 13.585 0.988 1.00 95.69 77 ALA A N 1
ATOM 587 C CA . ALA A 1 77 ? 7.389 13.311 -0.052 1.00 95.69 77 ALA A CA 1
ATOM 588 C C . ALA A 1 77 ? 6.525 12.074 0.264 1.00 95.69 77 ALA A C 1
ATOM 590 O O . ALA A 1 77 ? 5.311 12.099 0.065 1.00 95.69 77 ALA A O 1
ATOM 591 N N . ALA A 1 78 ? 7.125 11.003 0.796 1.00 94.44 78 ALA A N 1
ATOM 592 C CA . ALA A 1 78 ? 6.394 9.810 1.224 1.00 94.44 78 ALA A CA 1
ATOM 593 C C . ALA A 1 78 ? 5.467 10.102 2.418 1.00 94.44 78 ALA A C 1
ATOM 595 O O . ALA A 1 78 ? 4.310 9.682 2.416 1.00 94.44 78 ALA A O 1
ATOM 596 N N . ALA A 1 79 ? 5.947 10.857 3.412 1.00 94.56 79 ALA A N 1
ATOM 597 C CA . ALA A 1 79 ? 5.146 11.300 4.550 1.00 94.56 79 ALA A CA 1
ATOM 598 C C . ALA A 1 79 ? 3.957 12.173 4.109 1.00 94.56 79 ALA A C 1
ATOM 600 O O . ALA A 1 79 ? 2.826 11.921 4.517 1.00 94.56 79 ALA A O 1
ATOM 601 N N . ASP A 1 80 ? 4.185 13.153 3.233 1.00 96.19 80 ASP A N 1
ATOM 602 C CA . ASP A 1 80 ? 3.149 14.049 2.704 1.00 96.19 80 ASP A CA 1
ATOM 603 C C . ASP A 1 80 ? 2.089 13.286 1.898 1.00 96.19 80 ASP A C 1
ATOM 605 O O . ASP A 1 80 ? 0.884 13.507 2.060 1.00 96.19 80 ASP A O 1
ATOM 609 N N . ALA A 1 81 ? 2.523 12.333 1.069 1.00 96.25 81 ALA A N 1
ATOM 610 C CA . ALA A 1 81 ? 1.628 11.473 0.305 1.00 96.25 81 ALA A CA 1
ATOM 611 C C . ALA A 1 81 ? 0.766 10.571 1.203 1.00 96.25 81 ALA A C 1
ATOM 613 O O . ALA A 1 81 ? -0.413 10.377 0.906 1.00 96.25 81 ALA A O 1
ATOM 614 N N . LEU A 1 82 ? 1.318 10.046 2.303 1.00 95.88 82 LEU A N 1
ATOM 615 C CA . LEU A 1 82 ? 0.554 9.261 3.273 1.00 95.88 82 LEU A CA 1
ATOM 616 C C . LEU A 1 82 ? -0.460 10.139 4.022 1.00 95.88 82 LEU A C 1
ATOM 618 O O . LEU A 1 82 ? -1.643 9.804 4.067 1.00 95.88 82 LEU A O 1
ATOM 622 N N . VAL A 1 83 ? -0.011 11.273 4.571 1.00 97.44 83 VAL A N 1
ATOM 623 C CA . VAL A 1 83 ? -0.842 12.196 5.365 1.00 97.44 83 VAL A CA 1
ATOM 624 C C . VAL A 1 83 ? -2.024 12.713 4.542 1.00 97.44 83 VAL A C 1
ATOM 626 O O . VAL A 1 83 ? -3.166 12.619 4.980 1.00 97.44 83 VAL A O 1
ATOM 629 N N . SER A 1 84 ? -1.791 13.139 3.298 1.00 97.81 84 SER A N 1
ATOM 630 C CA . SER A 1 84 ? -2.859 13.627 2.406 1.00 97.81 84 SER A CA 1
ATOM 631 C C . SER A 1 84 ? -3.916 12.575 2.033 1.00 97.81 84 SER A C 1
ATOM 633 O O . SER A 1 84 ? -4.964 12.914 1.479 1.00 97.81 84 SER A O 1
ATOM 635 N N . GLN A 1 85 ? -3.667 11.295 2.324 1.00 97.50 85 GLN A N 1
ATOM 636 C CA . GLN A 1 85 ? -4.551 10.177 1.993 1.00 97.50 85 GLN A CA 1
ATOM 637 C C . GLN A 1 85 ? -5.094 9.446 3.224 1.00 97.50 85 GLN A C 1
ATOM 639 O O . GLN A 1 85 ? -5.785 8.439 3.065 1.00 97.50 85 GLN A O 1
ATOM 644 N N . VAL A 1 86 ? -4.887 9.980 4.436 1.00 97.69 86 VAL A N 1
ATOM 645 C CA . VAL A 1 86 ? -5.423 9.412 5.688 1.00 97.69 86 VAL A CA 1
ATOM 646 C C . VAL A 1 86 ? -6.923 9.145 5.582 1.00 97.69 86 VAL A C 1
ATOM 648 O O . VAL A 1 86 ? -7.377 8.064 5.940 1.00 97.69 86 VAL A O 1
ATOM 651 N N . LYS A 1 87 ? -7.696 10.061 4.987 1.00 96.69 87 LYS A N 1
ATOM 652 C CA . LYS A 1 87 ? -9.140 9.866 4.782 1.00 96.69 87 LYS A CA 1
ATOM 653 C C . LYS A 1 87 ? -9.481 8.643 3.918 1.00 96.69 87 LYS A C 1
ATOM 655 O O . LYS A 1 87 ? -10.471 7.976 4.197 1.00 96.69 87 LYS A O 1
ATOM 660 N N . LYS A 1 88 ? -8.683 8.332 2.887 1.00 95.88 88 LYS A N 1
ATOM 661 C CA . LYS A 1 88 ? -8.887 7.136 2.044 1.00 95.88 88 LYS A CA 1
ATOM 662 C C . LYS A 1 88 ? -8.576 5.850 2.807 1.00 95.88 88 LYS A C 1
ATOM 664 O O . LYS A 1 88 ? -9.188 4.821 2.551 1.00 95.88 88 LYS A O 1
ATOM 669 N N . LEU A 1 89 ? -7.637 5.919 3.748 1.00 96.06 89 LEU A N 1
ATOM 670 C CA . LEU A 1 89 ? -7.279 4.804 4.618 1.00 96.06 89 LEU A CA 1
ATOM 671 C C . LEU A 1 89 ? -8.238 4.663 5.809 1.00 96.06 89 LEU A C 1
ATOM 673 O O . LEU A 1 89 ? -8.395 3.568 6.325 1.00 96.06 89 LEU A O 1
ATOM 677 N N . ALA A 1 90 ? -8.933 5.723 6.214 1.00 96.00 90 ALA A N 1
ATOM 678 C CA . ALA A 1 90 ? -9.900 5.706 7.311 1.00 96.00 90 ALA A CA 1
ATOM 679 C C . ALA A 1 90 ? -11.312 5.215 6.913 1.00 96.00 90 ALA A C 1
ATOM 681 O O . ALA A 1 90 ? -12.249 5.365 7.697 1.00 96.00 90 ALA A O 1
ATOM 682 N N . THR A 1 91 ? -11.495 4.649 5.713 1.00 92.25 91 THR A N 1
ATOM 683 C CA . THR A 1 91 ? -12.770 4.018 5.310 1.00 92.25 91 THR A CA 1
ATOM 684 C C . THR A 1 91 ? -13.100 2.810 6.194 1.00 92.25 91 THR A C 1
ATOM 686 O O . THR A 1 91 ? -12.207 2.124 6.684 1.00 92.25 91 THR A O 1
ATOM 689 N N . SER A 1 92 ? -14.385 2.512 6.374 1.00 85.88 92 SER A N 1
ATOM 690 C CA . SER A 1 92 ? -14.864 1.329 7.099 1.00 85.88 92 SER A CA 1
ATOM 691 C C . SER A 1 92 ? -14.774 0.029 6.296 1.00 85.88 92 SER A C 1
ATOM 693 O O . SER A 1 92 ? -15.089 -1.024 6.834 1.00 85.88 92 SER A O 1
ATOM 695 N N . THR A 1 93 ? -14.413 0.088 5.011 1.00 87.19 93 THR A N 1
ATOM 696 C CA . THR A 1 93 ? -14.445 -1.076 4.117 1.00 87.19 93 THR A CA 1
ATOM 697 C C . THR A 1 93 ? -13.030 -1.432 3.654 1.00 87.19 93 THR A C 1
ATOM 699 O O . THR A 1 93 ? -12.443 -0.677 2.876 1.00 87.19 93 THR A O 1
ATOM 702 N N . PRO A 1 94 ? -12.475 -2.604 4.022 1.00 88.56 94 PRO A N 1
ATOM 703 C CA . PRO A 1 94 ? -11.129 -3.003 3.601 1.00 88.56 94 PRO A CA 1
ATOM 704 C C . PRO A 1 94 ? -10.935 -3.026 2.077 1.00 88.56 94 PRO A C 1
ATOM 706 O O . PRO A 1 94 ? -9.849 -2.733 1.586 1.00 88.56 94 PRO A O 1
ATOM 709 N N . ALA A 1 95 ? -11.996 -3.321 1.316 1.00 90.81 95 ALA A N 1
ATOM 710 C CA . ALA A 1 95 ? -11.974 -3.319 -0.148 1.00 90.81 95 ALA A CA 1
ATOM 711 C C . ALA A 1 95 ? -11.791 -1.931 -0.788 1.00 90.81 95 ALA A C 1
ATOM 713 O O . ALA A 1 95 ? -11.501 -1.848 -1.980 1.00 90.81 95 ALA A O 1
ATOM 714 N N . GLU A 1 96 ? -11.982 -0.856 -0.023 1.00 91.81 96 GLU A N 1
ATOM 715 C CA . GLU A 1 96 ? -11.871 0.531 -0.486 1.00 91.81 96 GLU A CA 1
ATOM 716 C C . GLU A 1 96 ? -10.540 1.182 -0.091 1.00 91.81 96 GLU A C 1
ATOM 718 O O . GLU A 1 96 ? -10.251 2.308 -0.509 1.00 91.81 96 GLU A O 1
ATOM 723 N N . LEU A 1 97 ? -9.716 0.479 0.694 1.00 93.06 97 LEU A N 1
ATOM 724 C CA . LEU A 1 97 ? -8.388 0.950 1.059 1.00 93.06 97 LEU A CA 1
ATOM 725 C C . LEU A 1 97 ? -7.571 1.196 -0.207 1.00 93.06 97 LEU A C 1
ATOM 727 O O . LEU A 1 97 ? -7.389 0.315 -1.047 1.00 93.06 97 LEU A O 1
ATOM 731 N N . SER A 1 98 ? -7.076 2.420 -0.336 1.00 92.25 98 SER A N 1
ATOM 732 C CA . SER A 1 98 ? -6.270 2.835 -1.474 1.00 92.25 98 SER A CA 1
ATOM 733 C C . SER A 1 98 ? -5.201 3.813 -1.031 1.00 92.25 98 SER A C 1
ATOM 735 O O . SER A 1 98 ? -5.420 4.676 -0.176 1.00 92.25 98 SER A O 1
ATOM 737 N N . LEU A 1 99 ? -4.028 3.658 -1.630 1.00 93.00 99 LEU A N 1
ATOM 738 C CA . LEU A 1 99 ? -2.867 4.480 -1.370 1.00 93.00 99 LEU A CA 1
ATOM 739 C C . LEU A 1 99 ? -2.019 4.515 -2.635 1.00 93.00 99 LEU A C 1
ATOM 741 O O . LEU A 1 99 ? -1.830 3.495 -3.291 1.00 93.00 99 LEU A O 1
ATOM 745 N N . SER A 1 100 ? -1.535 5.698 -2.978 1.00 93.88 100 SER A N 1
ATOM 746 C CA . SER A 1 100 ? -0.613 5.905 -4.092 1.00 93.88 100 SER A CA 1
ATOM 747 C C . SER A 1 100 ? 0.523 6.795 -3.638 1.00 93.88 100 SER A C 1
ATOM 749 O O . SER A 1 100 ? 0.314 7.707 -2.834 1.00 93.88 100 SER A O 1
ATOM 751 N N . PHE A 1 101 ? 1.706 6.583 -4.192 1.00 93.94 101 PHE A N 1
ATOM 752 C CA . PHE A 1 101 ? 2.898 7.318 -3.799 1.00 93.94 101 PHE A CA 1
ATOM 753 C C . PHE A 1 101 ? 3.580 7.968 -5.007 1.00 93.94 101 PHE A C 1
ATOM 755 O O . PHE A 1 101 ? 3.497 7.424 -6.107 1.00 93.94 101 PHE A O 1
ATOM 762 N N . PRO A 1 102 ? 4.282 9.103 -4.835 1.00 94.44 102 PRO A N 1
ATOM 763 C CA . PRO A 1 102 ? 5.095 9.696 -5.893 1.00 94.44 102 PRO A CA 1
ATOM 764 C C . PRO A 1 102 ? 6.195 8.742 -6.368 1.00 94.44 102 PRO A C 1
ATOM 766 O O . PRO A 1 102 ? 6.780 8.011 -5.561 1.00 94.44 102 PRO A O 1
ATOM 769 N N . ARG A 1 103 ? 6.508 8.759 -7.668 1.00 91.38 103 ARG A N 1
ATOM 770 C CA . ARG A 1 103 ? 7.421 7.793 -8.307 1.00 91.38 103 ARG A CA 1
ATOM 771 C C . ARG A 1 103 ? 8.807 7.750 -7.667 1.00 91.38 103 ARG A C 1
ATOM 773 O O . ARG A 1 103 ? 9.405 6.685 -7.559 1.00 91.38 103 ARG A O 1
ATOM 780 N N . GLU A 1 104 ? 9.318 8.890 -7.228 1.00 92.56 104 GLU A N 1
ATOM 781 C CA . GLU A 1 104 ? 10.612 9.034 -6.561 1.00 92.56 104 GLU A CA 1
ATOM 782 C C . GLU A 1 104 ? 10.698 8.302 -5.212 1.00 92.56 104 GLU A C 1
ATOM 784 O O . GLU A 1 104 ? 11.799 8.085 -4.703 1.00 92.56 104 GLU A O 1
ATOM 789 N N . THR A 1 105 ? 9.556 7.905 -4.644 1.00 93.44 105 THR A N 1
ATOM 790 C CA . THR A 1 105 ? 9.472 7.184 -3.367 1.00 93.44 105 THR A CA 1
ATOM 791 C C . THR A 1 105 ? 9.297 5.676 -3.531 1.00 93.44 105 THR A C 1
ATOM 793 O O . THR A 1 105 ? 9.368 4.950 -2.539 1.00 93.44 105 THR A O 1
ATOM 796 N N . TRP A 1 106 ? 9.068 5.191 -4.756 1.00 92.94 106 TRP A N 1
ATOM 797 C CA . TRP A 1 106 ? 8.706 3.800 -5.008 1.00 92.94 106 TRP A CA 1
ATOM 798 C C . TRP A 1 106 ? 9.799 2.803 -4.599 1.00 92.94 106 TRP A C 1
ATOM 800 O O . TRP A 1 106 ? 10.998 3.050 -4.749 1.00 92.94 106 TRP A O 1
ATOM 810 N N . ALA A 1 107 ? 9.371 1.650 -4.090 1.00 89.88 107 ALA A N 1
ATOM 811 C CA . ALA A 1 107 ? 10.235 0.574 -3.634 1.00 89.88 107 ALA A CA 1
ATOM 812 C C . ALA A 1 107 ? 10.820 -0.207 -4.824 1.00 89.88 107 ALA A C 1
ATOM 814 O O . ALA A 1 107 ? 10.109 -0.478 -5.788 1.00 89.88 107 ALA A O 1
ATOM 815 N N . PRO A 1 108 ? 12.099 -0.616 -4.786 1.00 88.31 108 PRO A N 1
ATOM 816 C CA . PRO A 1 108 ? 12.699 -1.417 -5.857 1.00 88.31 108 PRO A CA 1
ATOM 817 C C . PRO A 1 108 ? 12.198 -2.872 -5.887 1.00 88.31 108 PRO A C 1
ATOM 819 O O . PRO A 1 108 ? 12.321 -3.546 -6.907 1.00 88.31 108 PRO A O 1
ATOM 822 N N . GLU A 1 109 ? 11.663 -3.365 -4.772 1.00 86.25 109 GLU A N 1
ATOM 823 C CA . GLU A 1 109 ? 11.111 -4.708 -4.617 1.00 86.25 109 GLU A CA 1
ATOM 824 C C . GLU A 1 109 ? 10.000 -4.707 -3.560 1.00 86.25 109 GLU A C 1
ATOM 826 O O . GLU A 1 109 ? 9.820 -3.709 -2.863 1.00 86.25 109 GLU A O 1
ATOM 831 N N . ASN A 1 110 ? 9.251 -5.809 -3.481 1.00 82.75 110 ASN A N 1
ATOM 832 C CA . ASN A 1 110 ? 8.370 -6.125 -2.362 1.00 82.75 110 ASN A CA 1
ATOM 833 C C . ASN A 1 110 ? 8.858 -7.437 -1.746 1.00 82.75 110 ASN A C 1
ATOM 835 O O . ASN A 1 110 ? 8.959 -8.430 -2.470 1.00 82.75 110 ASN A O 1
ATOM 839 N N . ASN A 1 111 ? 9.203 -7.437 -0.464 1.00 79.75 111 ASN A N 1
ATOM 840 C CA . ASN A 1 111 ? 9.780 -8.582 0.226 1.00 79.75 111 ASN A CA 1
ATOM 841 C C . ASN A 1 111 ? 9.386 -8.581 1.724 1.00 79.75 111 ASN A C 1
ATOM 843 O O . ASN A 1 111 ? 9.985 -7.846 2.516 1.00 79.75 111 ASN A O 1
ATOM 847 N N . PRO A 1 112 ? 8.447 -9.445 2.154 1.00 73.06 112 PRO A N 1
ATOM 848 C CA . PRO A 1 112 ? 7.981 -9.534 3.537 1.00 73.06 112 PRO A CA 1
ATOM 849 C C . PRO A 1 112 ? 9.059 -10.053 4.496 1.00 73.06 112 PRO A C 1
ATOM 851 O O . PRO A 1 112 ? 8.984 -9.772 5.689 1.00 73.06 112 PRO A O 1
ATOM 854 N N . ASP A 1 113 ? 10.071 -10.758 3.983 1.00 69.06 113 ASP A N 1
ATOM 855 C CA . ASP A 1 113 ? 11.149 -11.364 4.768 1.00 69.06 113 ASP A CA 1
ATOM 856 C C . ASP A 1 113 ? 12.437 -10.526 4.757 1.00 69.06 113 ASP A C 1
ATOM 858 O O . ASP A 1 113 ? 13.428 -10.872 5.409 1.00 69.06 113 ASP A O 1
ATOM 862 N N . ALA A 1 114 ? 12.467 -9.413 4.012 1.00 62.16 114 ALA A N 1
ATOM 863 C CA . ALA A 1 114 ? 13.598 -8.499 4.053 1.00 62.16 114 ALA A CA 1
ATOM 864 C C . ALA A 1 114 ? 13.811 -8.005 5.494 1.00 62.16 114 ALA A C 1
ATOM 866 O O . ALA A 1 114 ? 12.847 -7.791 6.228 1.00 62.16 114 ALA A O 1
ATOM 867 N N . PRO A 1 115 ? 15.047 -7.641 5.892 1.00 53.88 115 PRO A N 1
ATOM 868 C CA . PRO A 1 115 ? 15.274 -6.926 7.156 1.00 53.88 115 PRO A CA 1
ATOM 869 C C . PRO A 1 115 ? 14.473 -5.605 7.258 1.00 53.88 115 PRO A C 1
ATOM 871 O O . PRO A 1 115 ? 14.386 -4.996 8.333 1.00 53.88 115 PRO A O 1
ATOM 874 N N . ARG A 1 116 ? 13.881 -5.165 6.138 1.00 56.97 116 ARG A N 1
ATOM 875 C CA . ARG A 1 116 ? 12.922 -4.072 6.014 1.00 56.97 116 ARG A CA 1
ATOM 876 C C . ARG A 1 116 ? 11.676 -4.557 5.252 1.00 56.97 116 ARG A C 1
ATOM 878 O O . ARG A 1 116 ? 11.606 -4.294 4.057 1.00 56.97 116 ARG A O 1
ATOM 885 N N . PRO A 1 117 ? 10.712 -5.234 5.898 1.00 60.12 117 PRO A N 1
ATOM 886 C CA . PRO A 1 117 ? 9.445 -5.529 5.233 1.00 60.12 117 PRO A CA 1
ATOM 887 C C . PRO A 1 117 ? 8.793 -4.222 4.757 1.00 60.12 117 PRO A C 1
ATOM 889 O O . PRO A 1 117 ? 8.982 -3.172 5.388 1.00 60.12 117 PRO A O 1
ATOM 892 N N . GLU A 1 118 ? 7.962 -4.252 3.715 1.00 65.44 118 GLU A N 1
ATOM 893 C CA . GLU A 1 118 ? 7.059 -3.142 3.355 1.00 65.44 118 GLU A CA 1
ATOM 894 C C . GLU A 1 118 ? 5.908 -2.981 4.372 1.00 65.44 118 GLU A C 1
ATOM 896 O O . GLU A 1 118 ? 4.779 -2.647 4.032 1.00 65.44 118 GLU A O 1
ATOM 901 N N . ALA A 1 119 ? 6.203 -3.196 5.655 1.00 74.94 119 ALA A N 1
ATOM 902 C CA . ALA A 1 119 ? 5.335 -2.932 6.786 1.00 74.94 119 ALA A CA 1
ATOM 903 C C . ALA A 1 119 ? 5.551 -1.491 7.253 1.00 74.94 119 ALA A C 1
ATOM 905 O O . ALA A 1 119 ? 6.402 -1.219 8.108 1.00 74.94 119 ALA A O 1
ATOM 906 N N . TYR A 1 120 ? 4.780 -0.558 6.694 1.00 81.56 120 TYR A N 1
ATOM 907 C CA . TYR A 1 120 ? 4.876 0.863 7.036 1.00 81.56 120 TYR A CA 1
ATOM 908 C C . TYR A 1 120 ? 4.756 1.100 8.543 1.00 81.56 120 TYR A C 1
ATOM 910 O O . TYR A 1 120 ? 5.516 1.897 9.089 1.00 81.56 120 TYR A O 1
ATOM 918 N N . GLY A 1 121 ? 3.910 0.331 9.240 1.00 75.88 121 GLY A N 1
ATOM 919 C CA . GLY A 1 121 ? 3.722 0.447 10.692 1.00 75.88 121 GLY A CA 1
ATOM 920 C C . GLY A 1 121 ? 4.995 0.260 11.512 1.00 75.88 121 GLY A C 1
ATOM 921 O O . GLY A 1 121 ? 5.196 0.961 12.504 1.00 75.88 121 GLY A O 1
ATOM 922 N N . ARG A 1 122 ? 5.914 -0.610 11.078 1.00 76.25 122 ARG A N 1
ATOM 923 C CA . ARG A 1 122 ? 7.174 -0.834 11.798 1.00 76.25 122 ARG A CA 1
ATOM 924 C C . ARG A 1 122 ? 8.089 0.390 11.760 1.00 76.25 122 ARG A C 1
ATOM 926 O O . ARG A 1 122 ? 8.760 0.672 12.744 1.00 76.25 122 ARG A O 1
ATOM 933 N N . PHE A 1 123 ? 8.138 1.087 10.629 1.00 75.81 123 PHE A N 1
ATOM 934 C CA . PHE A 1 123 ? 9.027 2.235 10.442 1.00 75.81 123 PHE A CA 1
ATOM 935 C C . PHE A 1 123 ? 8.375 3.537 10.909 1.00 75.81 123 PHE A C 1
ATOM 937 O O . PHE A 1 123 ? 8.993 4.302 11.646 1.00 75.81 123 PHE A O 1
ATOM 944 N N . ALA A 1 124 ? 7.104 3.735 10.560 1.00 80.44 124 ALA A N 1
ATOM 945 C CA . ALA A 1 124 ? 6.363 4.949 10.866 1.00 80.44 124 ALA A CA 1
ATOM 946 C C . ALA A 1 124 ? 6.054 5.115 12.364 1.00 80.44 124 ALA A C 1
ATOM 948 O O . ALA A 1 124 ? 5.977 6.243 12.844 1.00 80.44 124 ALA A O 1
ATOM 949 N N . SER A 1 125 ? 5.940 4.023 13.134 1.00 74.44 125 SER A N 1
ATOM 950 C CA . SER A 1 125 ? 5.703 4.096 14.589 1.00 74.44 125 SER A CA 1
ATOM 951 C C . SER A 1 125 ? 6.832 4.794 15.361 1.00 74.44 125 SER A C 1
ATOM 953 O O . SER A 1 125 ? 6.578 5.427 16.383 1.00 74.44 125 SER A O 1
ATOM 955 N N . GLY A 1 126 ? 8.071 4.748 14.856 1.00 80.81 126 GLY A N 1
ATOM 956 C CA . GLY A 1 126 ? 9.206 5.486 15.423 1.00 80.81 126 GLY A CA 1
ATOM 957 C C . GLY A 1 126 ? 9.295 6.953 14.981 1.00 80.81 126 GLY A C 1
ATOM 958 O O . GLY A 1 126 ? 10.123 7.700 15.502 1.00 80.81 126 GLY A O 1
ATOM 959 N N . HIS A 1 127 ? 8.472 7.385 14.021 1.00 90.00 127 HIS A N 1
ATOM 960 C CA . HIS A 1 127 ? 8.529 8.717 13.426 1.00 90.00 127 HIS A CA 1
ATOM 961 C C . HIS A 1 127 ? 7.509 9.657 14.084 1.00 90.00 127 HIS A C 1
ATOM 963 O O . HIS A 1 127 ? 6.403 9.852 13.583 1.00 90.00 127 HIS A O 1
ATOM 969 N N . VAL A 1 128 ? 7.902 10.285 15.197 1.00 91.75 128 VAL A N 1
ATOM 970 C CA . VAL A 1 128 ? 7.014 11.115 16.041 1.00 91.75 128 VAL A CA 1
ATOM 971 C C . VAL A 1 128 ? 6.234 12.168 15.244 1.00 91.75 128 VAL A C 1
ATOM 973 O O . VAL A 1 128 ? 5.015 12.214 15.352 1.00 91.75 128 VAL A O 1
ATOM 976 N N . GLU A 1 129 ? 6.905 12.946 14.392 1.00 93.31 129 GLU A N 1
ATOM 977 C CA . GLU A 1 129 ? 6.257 14.014 13.613 1.00 93.31 129 GLU A CA 1
ATOM 978 C C . GLU A 1 129 ? 5.199 13.480 12.630 1.00 93.31 129 GLU A C 1
ATOM 980 O O . GLU A 1 129 ? 4.099 14.014 12.541 1.00 93.31 129 GLU A O 1
ATOM 985 N N . LEU A 1 130 ? 5.488 12.389 11.913 1.00 94.62 130 LEU A N 1
ATOM 986 C CA . LEU A 1 130 ? 4.532 11.741 11.017 1.00 94.62 130 LEU A CA 1
ATOM 987 C C . LEU A 1 130 ? 3.315 11.236 11.795 1.00 94.62 130 LEU A C 1
ATOM 989 O O . LEU A 1 130 ? 2.188 11.440 11.355 1.00 94.62 130 LEU A O 1
ATOM 993 N N . ARG A 1 131 ? 3.534 10.632 12.968 1.00 95.56 131 ARG A N 1
ATOM 994 C CA . ARG A 1 131 ? 2.455 10.164 13.846 1.00 95.56 131 ARG A CA 1
ATOM 995 C C . ARG A 1 131 ? 1.545 11.310 14.285 1.00 95.56 131 ARG A C 1
ATOM 997 O O . ARG A 1 131 ? 0.330 11.160 14.236 1.00 95.56 131 ARG A O 1
ATOM 1004 N N . GLU A 1 132 ? 2.112 12.452 14.665 1.00 96.75 132 GLU A N 1
ATOM 1005 C CA . GLU A 1 132 ? 1.348 13.653 15.031 1.00 96.75 132 GLU A CA 1
ATOM 1006 C C . GLU A 1 132 ? 0.559 14.219 13.846 1.00 96.75 132 GLU A C 1
ATOM 1008 O O . GLU A 1 132 ? -0.608 14.573 13.994 1.00 96.75 132 GLU A O 1
ATOM 1013 N N . ARG A 1 133 ? 1.155 14.241 12.650 1.00 97.75 133 ARG A N 1
ATOM 1014 C CA . ARG A 1 133 ? 0.479 14.688 11.424 1.00 97.75 133 ARG A CA 1
ATOM 1015 C C . ARG A 1 133 ? -0.678 13.771 11.029 1.00 97.75 133 ARG A C 1
ATOM 1017 O O . ARG A 1 133 ? -1.739 14.260 10.663 1.00 97.75 133 ARG A O 1
ATOM 1024 N N . VAL A 1 134 ? -0.496 12.454 11.127 1.00 98.00 134 VAL A N 1
ATOM 1025 C CA . VAL A 1 134 ? -1.575 11.483 10.887 1.00 98.00 134 VAL A CA 1
ATOM 1026 C C . VAL A 1 134 ? -2.678 11.629 11.935 1.00 98.00 134 VAL A C 1
ATOM 1028 O O . VAL A 1 134 ? -3.850 11.616 11.567 1.00 98.00 134 VAL A O 1
ATOM 1031 N N . GLN A 1 135 ? -2.329 11.826 13.212 1.00 98.06 135 GLN A N 1
ATOM 1032 C CA . GLN A 1 135 ? -3.317 12.087 14.263 1.00 98.06 135 GLN A CA 1
ATOM 1033 C C . GLN A 1 135 ? -4.134 13.349 13.968 1.00 98.06 135 GLN A C 1
ATOM 1035 O O . GLN A 1 135 ? -5.352 13.317 14.087 1.00 98.06 135 GLN A O 1
ATOM 1040 N N . ALA A 1 136 ? -3.494 14.432 13.521 1.00 98.50 136 ALA A N 1
ATOM 1041 C CA . ALA A 1 136 ? -4.196 15.665 13.178 1.00 98.50 136 ALA A CA 1
ATOM 1042 C C . ALA A 1 136 ? -5.227 15.464 12.050 1.00 98.50 136 ALA A C 1
ATOM 1044 O O . ALA A 1 136 ? -6.338 15.985 12.134 1.00 98.50 136 ALA A O 1
ATOM 1045 N N . GLU A 1 137 ? -4.896 14.675 11.022 1.00 98.50 137 GLU A N 1
ATOM 1046 C CA . GLU A 1 137 ? -5.846 14.324 9.956 1.00 98.50 137 GLU A CA 1
ATOM 1047 C C . GLU A 1 137 ? -6.996 13.444 10.468 1.00 98.50 137 GLU A C 1
ATOM 1049 O O . GLU A 1 137 ? -8.145 13.645 10.076 1.00 98.50 137 GLU A O 1
ATOM 1054 N N . LEU A 1 138 ? -6.709 12.490 11.361 1.00 98.31 138 LEU A N 1
ATOM 1055 C CA . LEU A 1 138 ? -7.719 11.639 11.999 1.00 98.31 138 LEU A CA 1
ATOM 1056 C C . LEU A 1 138 ? -8.698 12.458 12.849 1.00 98.31 138 LEU A C 1
ATOM 1058 O O . LEU A 1 138 ? -9.912 12.286 12.715 1.00 98.31 138 LEU A O 1
ATOM 1062 N N . ASP A 1 139 ? -8.181 13.386 13.653 1.00 98.38 139 ASP A N 1
ATOM 1063 C CA . ASP A 1 139 ? -8.976 14.303 14.472 1.00 98.38 139 ASP A CA 1
ATOM 1064 C C . ASP A 1 139 ? -9.854 15.202 13.589 1.00 98.38 139 ASP A C 1
ATOM 1066 O O . ASP A 1 139 ? -11.042 15.385 13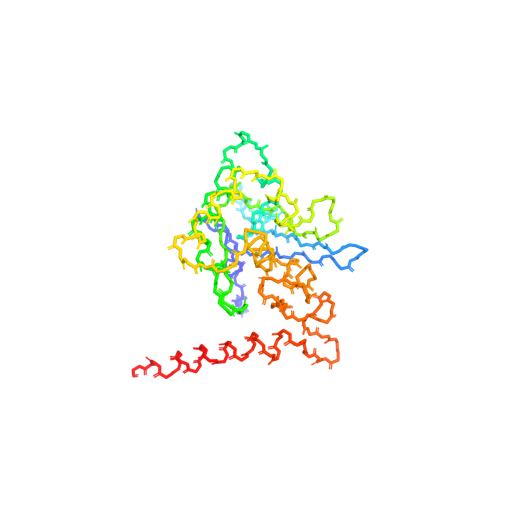.865 1.00 98.38 139 ASP A O 1
ATOM 1070 N N . ALA A 1 140 ? -9.303 15.714 12.481 1.00 98.19 140 ALA A N 1
ATOM 1071 C CA . ALA A 1 140 ? -10.020 16.575 11.540 1.00 98.19 140 ALA A CA 1
ATOM 1072 C C . ALA A 1 140 ? -11.221 15.881 10.874 1.00 98.19 140 ALA A C 1
ATOM 1074 O O . ALA A 1 140 ? -12.215 16.540 10.558 1.00 98.19 140 ALA A O 1
ATOM 1075 N N . ILE A 1 141 ? -11.156 14.561 10.678 1.00 97.56 141 ILE A N 1
ATOM 1076 C CA . ILE A 1 141 ? -12.268 13.759 10.142 1.00 97.56 141 ILE A CA 1
ATOM 1077 C C . ILE A 1 141 ? -13.083 13.048 11.234 1.00 97.56 141 ILE A C 1
ATOM 1079 O O . ILE A 1 141 ? -13.943 12.233 10.899 1.00 97.56 141 ILE A O 1
ATOM 1083 N N . ALA A 1 142 ? -12.828 13.348 12.514 1.00 97.12 142 ALA A N 1
ATOM 1084 C CA . ALA A 1 142 ? -13.444 12.702 13.676 1.00 97.12 142 ALA A CA 1
ATOM 1085 C C . ALA A 1 142 ? -13.379 11.160 13.628 1.00 97.12 142 ALA A C 1
ATOM 1087 O O . ALA A 1 142 ? -14.315 10.468 14.037 1.00 97.12 142 ALA A O 1
ATOM 1088 N N . SER A 1 143 ? -12.281 10.616 13.096 1.00 96.62 143 SER A N 1
ATOM 1089 C CA . SER A 1 143 ? -12.063 9.173 13.024 1.00 96.62 143 SER A CA 1
ATOM 1090 C C . SER A 1 143 ? -11.642 8.633 14.393 1.00 96.62 143 SER A C 1
ATOM 1092 O O . SER A 1 143 ? -10.776 9.223 15.036 1.00 96.62 143 SER A O 1
ATOM 1094 N N . PRO A 1 144 ? -12.191 7.491 14.842 1.00 95.19 144 PRO A N 1
ATOM 1095 C CA . PRO A 1 144 ? -11.775 6.865 16.092 1.00 95.19 144 PRO A CA 1
ATOM 1096 C C . PRO A 1 144 ? -10.476 6.048 15.948 1.00 95.19 144 PRO A C 1
ATOM 1098 O O . PRO A 1 144 ? -10.019 5.458 16.925 1.00 95.19 144 PRO A O 1
ATOM 1101 N N . LEU A 1 145 ? -9.918 5.933 14.736 1.00 96.25 145 LEU A N 1
ATOM 1102 C CA . LEU A 1 145 ? -8.684 5.188 14.475 1.00 96.25 145 LEU A CA 1
ATOM 1103 C C . LEU A 1 145 ? -7.469 5.873 15.109 1.00 96.25 145 LEU A C 1
ATOM 1105 O O . LEU A 1 145 ? -7.437 7.092 15.258 1.00 96.25 145 LEU A O 1
ATOM 1109 N N . ALA A 1 146 ? -6.451 5.078 15.424 1.00 95.12 146 ALA A N 1
ATOM 1110 C CA . ALA A 1 146 ? -5.130 5.560 15.803 1.00 95.12 146 ALA A CA 1
ATOM 1111 C C . ALA A 1 146 ? -4.196 5.649 14.575 1.00 95.12 146 ALA A C 1
ATOM 1113 O O . ALA A 1 146 ? -4.428 4.975 13.564 1.00 95.12 146 ALA A O 1
ATOM 1114 N N . PRO A 1 147 ? -3.096 6.423 14.635 1.00 95.50 147 PRO A N 1
ATOM 1115 C CA . PRO A 1 147 ? -2.094 6.458 13.570 1.00 95.50 147 PRO A CA 1
ATOM 1116 C C . PRO A 1 147 ? -1.546 5.074 13.199 1.00 95.50 147 PRO A C 1
ATOM 1118 O O . PRO A 1 147 ? -1.312 4.786 12.027 1.00 95.50 147 PRO A O 1
ATOM 1121 N N . GLU A 1 148 ? -1.391 4.186 14.178 1.00 93.31 148 GLU A N 1
ATOM 1122 C CA . GLU A 1 148 ? -0.940 2.810 13.978 1.00 93.31 148 GLU A CA 1
ATOM 1123 C C . GLU A 1 148 ? -1.918 2.000 13.114 1.00 93.31 148 GLU A C 1
ATOM 1125 O O . GLU A 1 148 ? -1.476 1.218 12.267 1.00 93.31 148 GLU A O 1
ATOM 1130 N N . ASP A 1 149 ? -3.225 2.246 13.249 1.00 94.69 149 ASP A N 1
ATOM 1131 C CA . ASP A 1 149 ? -4.252 1.624 12.410 1.00 94.69 149 ASP A CA 1
ATOM 1132 C C . ASP A 1 149 ? -4.104 2.084 10.957 1.00 94.69 149 ASP A C 1
ATOM 1134 O O . ASP A 1 149 ? -4.185 1.279 10.029 1.00 94.69 149 ASP A O 1
ATOM 1138 N N . ILE A 1 150 ? -3.808 3.370 10.740 1.00 95.88 150 ILE A N 1
ATOM 1139 C CA . ILE A 1 150 ? -3.547 3.915 9.403 1.00 95.88 150 ILE A CA 1
ATOM 1140 C C . ILE A 1 150 ? -2.310 3.273 8.784 1.00 95.88 150 ILE A C 1
ATOM 1142 O O . ILE A 1 150 ? -2.331 2.929 7.603 1.00 95.88 150 ILE A O 1
ATOM 1146 N N . TYR A 1 151 ? -1.250 3.037 9.555 1.00 93.75 151 TYR A N 1
ATOM 1147 C CA . TYR A 1 151 ? -0.069 2.357 9.031 1.00 93.75 151 TYR A CA 1
ATOM 1148 C C . TYR A 1 151 ? -0.317 0.875 8.723 1.00 93.75 151 TYR A C 1
ATOM 1150 O O . TYR A 1 151 ? 0.228 0.354 7.743 1.00 93.75 151 TYR A O 1
ATOM 1158 N N . ALA A 1 152 ? -1.141 0.192 9.524 1.00 92.56 152 ALA A N 1
ATOM 1159 C CA . ALA A 1 152 ? -1.570 -1.178 9.253 1.00 92.56 152 ALA A CA 1
ATOM 1160 C C . ALA A 1 152 ? -2.411 -1.247 7.967 1.00 92.56 152 ALA A C 1
ATOM 1162 O O . ALA A 1 152 ? -2.134 -2.061 7.085 1.00 92.56 152 ALA A O 1
ATOM 1163 N N . ARG A 1 153 ? -3.365 -0.324 7.801 1.00 94.62 153 ARG A N 1
ATOM 1164 C CA . ARG A 1 153 ? -4.188 -0.185 6.589 1.00 94.62 153 ARG A CA 1
ATOM 1165 C C . ARG A 1 153 ? -3.362 0.183 5.360 1.00 94.62 153 ARG A C 1
ATOM 1167 O O . ARG A 1 153 ? -3.564 -0.395 4.300 1.00 94.62 153 ARG A O 1
ATOM 1174 N N . ALA A 1 154 ? -2.385 1.078 5.499 1.00 93.69 154 ALA A N 1
ATOM 1175 C CA . ALA A 1 154 ? -1.441 1.407 4.434 1.00 93.69 154 ALA A CA 1
ATOM 1176 C C . ALA A 1 154 ? -0.611 0.181 4.028 1.00 93.69 154 ALA A C 1
ATOM 1178 O O . ALA A 1 154 ? -0.457 -0.094 2.841 1.00 93.69 154 ALA A O 1
ATOM 1179 N N . THR A 1 155 ? -0.126 -0.597 5.003 1.00 92.00 155 THR A N 1
ATOM 1180 C CA . THR A 1 155 ? 0.593 -1.855 4.740 1.00 92.00 155 THR A CA 1
ATOM 1181 C C . THR A 1 155 ? -0.282 -2.817 3.941 1.00 92.00 155 THR A C 1
ATOM 1183 O O . THR A 1 155 ? 0.199 -3.385 2.964 1.00 92.00 155 THR A O 1
ATOM 1186 N N . ALA A 1 156 ? -1.572 -2.923 4.274 1.00 92.38 156 ALA A N 1
ATOM 1187 C CA . ALA A 1 156 ? -2.529 -3.781 3.579 1.00 92.38 156 ALA A CA 1
ATOM 1188 C C . ALA A 1 156 ? -2.746 -3.419 2.098 1.00 92.38 156 ALA A C 1
ATOM 1190 O O . ALA A 1 156 ? -3.188 -4.267 1.336 1.00 92.38 156 ALA A O 1
ATOM 1191 N N . THR A 1 157 ? -2.398 -2.201 1.663 1.00 91.38 157 THR A N 1
ATOM 1192 C CA . THR A 1 157 ? -2.455 -1.805 0.239 1.00 91.38 157 THR A CA 1
ATOM 1193 C C . THR A 1 157 ? -1.242 -2.259 -0.579 1.00 91.38 157 THR A C 1
ATOM 1195 O O . THR A 1 157 ? -1.245 -2.166 -1.806 1.00 91.38 157 THR A O 1
ATOM 1198 N N . THR A 1 158 ? -0.195 -2.768 0.074 1.00 89.19 158 THR A N 1
ATOM 1199 C CA . THR A 1 158 ? 1.000 -3.285 -0.602 1.00 89.19 158 THR A CA 1
ATOM 1200 C C . THR A 1 158 ? 0.792 -4.728 -1.074 1.00 89.19 158 THR A C 1
ATOM 1202 O O . THR A 1 158 ? -0.105 -5.435 -0.611 1.00 89.19 158 THR A O 1
ATOM 1205 N N . CYS A 1 159 ? 1.653 -5.206 -1.980 1.00 87.62 159 CYS A N 1
ATOM 1206 C CA . CYS A 1 159 ? 1.586 -6.590 -2.455 1.00 87.62 159 CYS A CA 1
ATOM 1207 C C . CYS A 1 159 ? 1.778 -7.601 -1.310 1.00 87.62 159 CYS A C 1
ATOM 1209 O O . CYS A 1 159 ? 0.958 -8.501 -1.159 1.00 87.62 159 CYS A O 1
ATOM 1211 N N . SER A 1 160 ? 2.814 -7.444 -0.476 1.00 85.00 160 SER A N 1
ATOM 1212 C CA . SER A 1 160 ? 3.000 -8.285 0.718 1.00 85.00 160 SER A CA 1
ATOM 1213 C C . SER A 1 160 ? 1.880 -8.111 1.739 1.00 85.00 160 SER 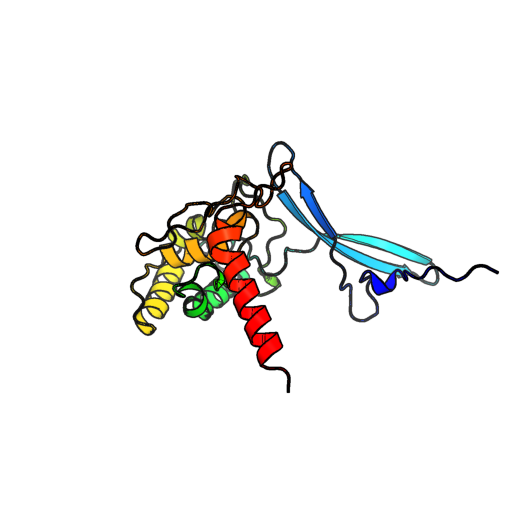A C 1
ATOM 1215 O O . SER A 1 160 ? 1.511 -9.089 2.380 1.00 85.00 160 SER A O 1
ATOM 1217 N N . GLY A 1 161 ? 1.310 -6.911 1.868 1.00 89.00 161 GLY A N 1
ATOM 1218 C CA . GLY A 1 161 ? 0.144 -6.623 2.703 1.00 89.00 161 GLY A CA 1
ATOM 1219 C C . GLY A 1 161 ? -1.048 -7.516 2.396 1.00 89.00 161 GLY A C 1
ATOM 1220 O O . GLY A 1 161 ? -1.453 -8.312 3.241 1.00 89.00 161 GLY A O 1
ATOM 1221 N N . CYS A 1 162 ? -1.566 -7.422 1.169 1.00 88.19 162 CYS A N 1
ATOM 1222 C CA . CYS A 1 162 ? -2.710 -8.218 0.717 1.00 88.19 162 CYS A CA 1
ATOM 1223 C C . CYS A 1 162 ? -2.481 -9.731 0.858 1.00 88.19 162 CYS A C 1
ATOM 1225 O O . CYS A 1 162 ? -3.407 -10.459 1.207 1.00 88.19 162 CYS A O 1
ATOM 1227 N N . HIS A 1 163 ? -1.262 -10.196 0.569 1.00 84.38 163 HIS A N 1
ATOM 1228 C CA . HIS A 1 163 ? -0.971 -11.620 0.434 1.00 84.38 163 HIS A CA 1
ATOM 1229 C C . HIS A 1 163 ? -0.519 -12.304 1.734 1.00 84.38 163 HIS A C 1
ATOM 1231 O O . HIS A 1 163 ? -0.833 -13.473 1.922 1.00 84.38 163 HIS A O 1
ATOM 1237 N N . GLU A 1 164 ? 0.182 -11.611 2.636 1.00 84.75 164 GLU A N 1
ATOM 1238 C CA . GLU A 1 164 ? 0.783 -12.233 3.828 1.00 84.75 164 GLU A CA 1
ATOM 1239 C C . GLU A 1 164 ? 0.711 -11.318 5.060 1.00 84.75 164 GLU A C 1
ATOM 1241 O O . GLU A 1 164 ? 0.066 -11.652 6.052 1.00 84.75 164 GLU A O 1
ATOM 1246 N N . LEU A 1 165 ? 1.315 -10.127 4.988 1.00 87.62 165 LEU A N 1
ATOM 1247 C CA . LEU A 1 165 ? 1.589 -9.279 6.154 1.00 87.62 165 LEU A CA 1
ATOM 1248 C C . LEU A 1 165 ? 0.340 -8.742 6.847 1.00 87.62 165 LEU A C 1
ATOM 1250 O O . LEU A 1 165 ? 0.406 -8.432 8.034 1.00 87.62 165 LEU A O 1
ATOM 1254 N N . SER A 1 166 ? -0.774 -8.589 6.131 1.00 91.88 166 SER A N 1
ATOM 1255 C CA . SER A 1 166 ? -2.027 -8.104 6.714 1.00 91.88 166 SER A CA 1
ATOM 1256 C C . SER A 1 166 ? -3.050 -9.217 6.929 1.00 91.88 166 SER A C 1
ATOM 1258 O O . SER A 1 166 ? -4.099 -8.961 7.506 1.00 91.88 166 SER A O 1
ATOM 1260 N N . SER A 1 167 ? -2.773 -10.464 6.541 1.00 92.25 167 SER A N 1
ATOM 1261 C CA . SER A 1 167 ? -3.741 -11.562 6.635 1.00 92.25 167 SER A CA 1
ATOM 1262 C C . SER A 1 167 ? -4.182 -11.820 8.084 1.00 92.25 167 SER A C 1
ATOM 1264 O O . SER A 1 167 ? -3.415 -12.297 8.918 1.00 92.25 167 SER A O 1
ATOM 1266 N N . GLY A 1 168 ? -5.434 -11.478 8.414 1.00 91.44 168 GLY A N 1
ATOM 1267 C CA . GLY A 1 168 ? -5.979 -11.603 9.771 1.00 91.44 168 GLY A CA 1
ATOM 1268 C C . GLY A 1 168 ? -5.441 -10.585 10.785 1.00 91.44 168 GLY A C 1
ATOM 1269 O O . GLY A 1 168 ? -5.811 -10.654 11.960 1.00 91.44 168 GLY A O 1
ATOM 1270 N N . VAL A 1 169 ? -4.604 -9.640 10.358 1.00 91.62 169 VAL A N 1
ATOM 1271 C CA . VAL A 1 169 ? -4.018 -8.610 11.222 1.00 91.62 169 VAL A CA 1
ATOM 1272 C C . VAL A 1 169 ? -5.051 -7.534 11.527 1.00 91.62 169 VAL A C 1
ATOM 1274 O O . VAL A 1 169 ? -5.835 -7.150 10.663 1.00 91.62 169 VAL A O 1
ATOM 1277 N N . ASN A 1 170 ? -5.057 -7.055 12.771 1.00 92.06 170 ASN A N 1
ATOM 1278 C CA . ASN A 1 170 ? -5.919 -5.959 13.197 1.00 92.06 170 ASN A CA 1
ATOM 1279 C C . ASN A 1 170 ? -5.551 -4.674 12.433 1.00 92.06 170 ASN A C 1
ATOM 1281 O O . ASN A 1 170 ? -4.388 -4.275 12.407 1.00 92.06 170 ASN A O 1
ATOM 1285 N N . ILE A 1 171 ? -6.547 -4.052 11.813 1.00 91.69 171 ILE A N 1
ATOM 1286 C CA . ILE A 1 171 ? -6.433 -2.802 11.054 1.00 91.69 171 ILE A CA 1
ATOM 1287 C C . ILE A 1 171 ? -7.222 -1.666 11.722 1.00 91.69 171 ILE A C 1
ATOM 1289 O O . ILE A 1 171 ? -7.633 -0.714 11.068 1.00 91.69 171 ILE A O 1
ATOM 1293 N N . GLY A 1 172 ? -7.450 -1.757 13.027 1.00 90.69 172 GLY A N 1
ATOM 1294 C CA . GLY A 1 172 ? -8.130 -0.765 13.852 1.00 90.69 172 GLY A CA 1
ATOM 1295 C C . GLY A 1 172 ? -9.548 -1.153 14.246 1.00 90.69 172 GLY A C 1
ATOM 1296 O O . GLY A 1 172 ? -10.213 -1.937 13.578 1.00 90.69 172 GLY A O 1
ATOM 1297 N N . GLN A 1 173 ? -10.013 -0.600 15.370 1.00 86.25 173 GLN A N 1
ATOM 1298 C CA . GLN A 1 173 ? -11.377 -0.790 15.902 1.00 86.25 173 GLN A CA 1
ATOM 1299 C C . GLN A 1 173 ? -11.803 -2.258 16.112 1.00 86.25 173 GLN A C 1
ATOM 1301 O O . GLN A 1 173 ? -12.988 -2.580 16.109 1.00 86.25 173 GLN A O 1
ATOM 1306 N N . GLY A 1 174 ? -10.845 -3.170 16.306 1.00 84.56 174 GLY A N 1
ATOM 1307 C CA . GLY A 1 174 ? -11.136 -4.604 16.436 1.00 84.56 174 GLY A CA 1
ATOM 1308 C C . GLY A 1 174 ? -11.464 -5.299 15.110 1.00 84.56 174 GLY A C 1
ATOM 1309 O O . GLY A 1 174 ? -11.768 -6.490 15.114 1.00 84.56 174 GLY A O 1
ATOM 1310 N N . GLU A 1 175 ? -11.373 -4.586 13.988 1.00 88.75 175 GLU A N 1
ATOM 1311 C CA . GLU A 1 175 ? -11.491 -5.136 12.645 1.00 88.75 175 GLU A CA 1
ATOM 1312 C C . GLU A 1 175 ? -10.158 -5.765 12.225 1.00 88.75 175 GLU A C 1
ATOM 1314 O O . GLU A 1 175 ? -9.093 -5.160 12.362 1.00 88.75 175 GLU A O 1
ATOM 1319 N N . SER A 1 176 ? -10.207 -6.985 11.692 1.00 93.00 176 SER A N 1
ATOM 1320 C CA . SER A 1 176 ? -9.054 -7.629 11.063 1.00 93.00 176 SER A CA 1
ATOM 1321 C C . SER A 1 176 ? -9.168 -7.540 9.550 1.00 93.00 176 SER A C 1
ATOM 1323 O O . SER A 1 176 ? -10.237 -7.782 8.990 1.00 93.00 176 SER A O 1
ATOM 1325 N N . PHE A 1 177 ? -8.051 -7.280 8.874 1.00 93.81 177 PHE A N 1
ATOM 1326 C CA . PHE A 1 177 ? -7.993 -7.411 7.425 1.00 93.81 177 PHE A CA 1
ATOM 1327 C C . PHE A 1 177 ? -8.266 -8.875 7.041 1.00 93.81 177 PHE A C 1
ATOM 1329 O O . PHE A 1 177 ? -7.801 -9.800 7.726 1.00 93.81 177 PHE A O 1
ATOM 1336 N N . PRO A 1 178 ? -9.071 -9.121 5.995 1.00 94.25 178 PRO A N 1
ATOM 1337 C CA . PRO A 1 178 ? -9.606 -10.447 5.753 1.00 94.25 178 PRO A CA 1
ATOM 1338 C C . PRO A 1 178 ? -8.511 -11.433 5.333 1.00 94.25 178 PRO A C 1
ATOM 1340 O O . PRO A 1 178 ? -7.514 -11.076 4.706 1.00 94.25 178 PRO A O 1
ATOM 1343 N N . ARG A 1 179 ? -8.694 -12.705 5.697 1.00 94.44 179 ARG A N 1
ATOM 1344 C CA . ARG A 1 179 ? -7.641 -13.721 5.578 1.00 94.44 179 ARG A CA 1
ATOM 1345 C C . ARG A 1 179 ? -7.430 -14.201 4.137 1.00 94.44 179 ARG A C 1
ATOM 1347 O O . ARG A 1 179 ? -8.381 -14.471 3.395 1.00 94.44 179 ARG A O 1
ATOM 1354 N N . SER A 1 180 ? -6.165 -14.363 3.775 1.00 92.25 180 SER A N 1
ATOM 1355 C CA . SER A 1 180 ? -5.676 -15.126 2.621 1.00 92.25 180 SER A CA 1
ATOM 1356 C C . SER A 1 180 ? -5.573 -16.637 2.942 1.00 92.25 180 SER A C 1
ATOM 1358 O O . SER A 1 180 ? -5.893 -17.060 4.055 1.00 92.25 180 SER A O 1
ATOM 1360 N N . LEU A 1 181 ? -5.154 -17.472 1.981 1.00 89.75 181 LEU A N 1
ATOM 1361 C CA . LEU A 1 181 ? -4.825 -18.901 2.169 1.00 89.75 181 LEU A CA 1
ATOM 1362 C C . LEU A 1 181 ? -3.310 -19.080 2.424 1.00 89.75 181 LEU A C 1
ATOM 1364 O O . LEU A 1 181 ? -2.658 -19.918 1.801 1.00 89.75 181 LEU A O 1
ATOM 1368 N N . GLY A 1 182 ? -2.728 -18.238 3.285 1.00 83.75 182 GLY A N 1
ATOM 1369 C CA . GLY A 1 182 ? -1.284 -17.954 3.282 1.00 83.75 182 GLY A CA 1
ATOM 1370 C C . GLY A 1 182 ? -0.952 -16.979 2.151 1.00 83.75 182 GLY A C 1
ATOM 1371 O O . GLY A 1 182 ? -1.798 -16.166 1.802 1.00 83.75 182 GLY A O 1
ATOM 1372 N N . PHE A 1 183 ? 0.199 -17.100 1.493 1.00 81.44 183 PHE A N 1
ATOM 1373 C CA . PHE A 1 183 ? 0.563 -16.186 0.400 1.00 81.44 183 PHE A CA 1
ATOM 1374 C C . PHE A 1 183 ? -0.460 -16.123 -0.764 1.00 81.44 183 PHE A C 1
ATOM 1376 O O . PHE A 1 183 ? -0.511 -15.153 -1.522 1.00 81.44 183 PHE A O 1
ATOM 1383 N N . LEU A 1 184 ? -1.281 -17.157 -0.962 1.00 88.06 184 LEU A N 1
ATOM 1384 C CA . LEU A 1 184 ? -2.213 -17.248 -2.088 1.00 88.06 184 LEU A CA 1
ATOM 1385 C C . LEU A 1 184 ? -3.637 -16.826 -1.705 1.00 88.06 184 LEU A C 1
ATOM 1387 O O . LEU A 1 184 ? -4.106 -17.065 -0.597 1.00 88.06 184 LEU A O 1
ATOM 1391 N N . HIS A 1 185 ? -4.370 -16.267 -2.667 1.00 92.12 185 HIS A N 1
ATOM 1392 C CA . HIS A 1 185 ? -5.821 -16.064 -2.552 1.00 92.12 185 HIS A CA 1
ATOM 1393 C C . HIS A 1 185 ? -6.645 -17.162 -3.235 1.00 92.12 185 HIS A C 1
ATOM 1395 O O . HIS A 1 185 ? -7.833 -17.302 -2.950 1.00 92.12 185 HIS A O 1
ATOM 1401 N N . VAL A 1 186 ? -6.015 -17.924 -4.132 1.00 93.75 186 VAL A N 1
ATOM 1402 C CA . VAL A 1 186 ? -6.586 -19.087 -4.811 1.00 93.75 186 VAL A CA 1
ATOM 1403 C C . VAL A 1 186 ? -5.543 -20.192 -4.777 1.00 93.75 186 VAL A C 1
ATOM 1405 O O . VAL A 1 186 ? -4.412 -19.967 -5.213 1.00 93.75 186 VAL A O 1
ATOM 1408 N N . ASP A 1 187 ? -5.891 -21.352 -4.233 1.00 90.88 187 ASP A N 1
ATOM 1409 C CA . ASP A 1 187 ? -4.977 -22.494 -4.196 1.00 90.88 187 ASP A CA 1
ATOM 1410 C C . ASP A 1 187 ? -5.094 -23.381 -5.451 1.00 90.88 187 ASP A C 1
ATOM 1412 O O . ASP A 1 187 ? -5.895 -23.140 -6.356 1.00 90.88 187 ASP A O 1
ATOM 1416 N N . GLN A 1 188 ? -4.275 -24.434 -5.520 1.00 89.81 188 GLN A N 1
ATOM 1417 C CA . GLN A 1 188 ? -4.278 -25.378 -6.647 1.00 89.81 188 GLN A CA 1
ATOM 1418 C C . GLN A 1 188 ? -5.559 -26.226 -6.729 1.00 89.81 188 GLN A C 1
ATOM 1420 O O . GLN A 1 188 ? -5.834 -26.820 -7.770 1.00 89.81 188 GLN A O 1
ATOM 1425 N N . GLY A 1 189 ? -6.334 -26.289 -5.646 1.00 94.25 189 GLY A N 1
ATOM 1426 C CA . GLY A 1 189 ? -7.637 -26.942 -5.576 1.00 94.25 189 GLY A CA 1
ATOM 1427 C C . GLY A 1 189 ? -8.802 -26.016 -5.931 1.00 94.25 189 GLY A C 1
ATOM 1428 O O . GLY A 1 189 ? -9.949 -26.436 -5.796 1.00 94.25 189 GLY A O 1
ATOM 1429 N N . MET A 1 190 ? -8.530 -24.788 -6.393 1.00 93.44 190 MET A N 1
ATOM 1430 C CA . MET A 1 190 ? -9.525 -23.749 -6.689 1.00 93.44 190 MET A CA 1
ATOM 1431 C C . MET A 1 190 ? -10.277 -23.234 -5.452 1.00 93.44 190 MET A C 1
ATOM 1433 O O . MET A 1 190 ? -11.330 -22.606 -5.590 1.00 93.44 190 MET A O 1
ATOM 1437 N N . LEU A 1 191 ? -9.752 -23.461 -4.244 1.00 95.75 191 LEU A N 1
ATOM 1438 C CA . LEU A 1 191 ? -10.296 -22.844 -3.042 1.00 95.75 191 LEU A CA 1
ATOM 1439 C C . LEU A 1 191 ? -10.020 -21.341 -3.090 1.00 95.75 191 LEU A C 1
ATOM 1441 O O . LEU A 1 191 ? -8.888 -20.919 -3.319 1.00 95.75 191 LEU A O 1
ATOM 1445 N N . LEU A 1 192 ? -11.052 -20.535 -2.852 1.00 96.62 192 LEU A N 1
ATOM 1446 C CA . LEU A 1 192 ? -10.940 -19.083 -2.743 1.00 96.62 192 LEU A CA 1
ATOM 1447 C C . LEU A 1 192 ? -10.773 -18.683 -1.273 1.00 96.62 192 LEU A C 1
ATOM 1449 O O . LEU A 1 192 ? -11.458 -19.218 -0.401 1.00 96.62 192 LEU A O 1
ATOM 1453 N N . SER A 1 193 ? -9.890 -17.724 -0.994 1.00 96.19 193 SER A N 1
ATOM 1454 C CA . SER A 1 193 ? -9.670 -17.234 0.370 1.00 96.19 193 SER A CA 1
ATOM 1455 C C . SER A 1 193 ? -10.883 -16.470 0.920 1.00 96.19 193 SER A C 1
ATOM 1457 O O . SER A 1 193 ? -11.592 -15.837 0.130 1.00 96.19 193 SER A O 1
ATOM 1459 N N . PRO A 1 194 ? -11.070 -16.410 2.256 1.00 95.69 194 PRO A N 1
ATOM 1460 C CA . PRO A 1 194 ? -12.088 -15.565 2.890 1.00 95.69 194 PRO A CA 1
ATOM 1461 C C . PRO A 1 194 ? -12.067 -14.120 2.381 1.00 95.69 194 PRO A C 1
ATOM 1463 O O . PRO A 1 194 ? -13.102 -13.581 2.007 1.00 95.69 194 PRO A O 1
ATOM 1466 N N . ALA A 1 195 ? -10.878 -13.523 2.227 1.00 94.88 195 ALA A N 1
ATOM 1467 C CA . ALA A 1 195 ? -10.730 -12.199 1.622 1.00 94.88 195 ALA A CA 1
ATOM 1468 C C . ALA A 1 195 ? -11.409 -12.055 0.256 1.00 94.88 195 ALA A C 1
ATOM 1470 O O . ALA A 1 195 ? -12.099 -11.062 0.019 1.00 94.88 195 ALA A O 1
ATOM 1471 N N . LEU A 1 196 ? -11.258 -13.034 -0.639 1.00 95.75 196 LEU A N 1
ATOM 1472 C CA . LEU A 1 196 ? -11.933 -12.979 -1.930 1.00 95.75 196 LEU A CA 1
ATOM 1473 C C . LEU A 1 196 ? -13.444 -13.128 -1.781 1.00 95.75 196 LEU A C 1
ATOM 1475 O O . LEU A 1 196 ? -14.173 -12.302 -2.325 1.00 95.75 196 LEU A O 1
ATOM 1479 N N . VAL A 1 197 ? -13.916 -14.160 -1.082 1.00 96.81 197 VAL A N 1
ATOM 1480 C CA . VAL A 1 197 ? -15.345 -14.511 -1.091 1.00 96.81 197 VAL A CA 1
ATOM 1481 C C . VAL A 1 197 ? -16.210 -13.611 -0.213 1.00 96.81 197 VAL A C 1
ATOM 1483 O O . VAL A 1 197 ? -17.361 -13.373 -0.566 1.00 96.81 197 VAL A O 1
ATOM 1486 N N . GLU A 1 198 ? -15.673 -13.079 0.884 1.00 94.75 198 GLU A N 1
ATOM 1487 C CA . GLU A 1 198 ? -16.433 -12.276 1.852 1.00 94.75 198 GLU A CA 1
ATOM 1488 C C . GLU A 1 198 ? -16.312 -10.770 1.600 1.00 94.75 198 GLU A C 1
ATOM 1490 O O . GLU A 1 198 ? -17.229 -10.026 1.938 1.00 94.75 198 GLU A O 1
ATOM 1495 N N . VAL A 1 199 ? -15.211 -10.307 0.992 1.00 93.94 199 VAL A N 1
ATOM 1496 C CA . VAL A 1 199 ? -14.901 -8.870 0.893 1.00 93.94 199 VAL A CA 1
ATOM 1497 C C . VAL A 1 199 ? -14.699 -8.421 -0.556 1.00 93.94 199 VAL A C 1
ATOM 1499 O O . VAL A 1 199 ? -15.487 -7.636 -1.085 1.00 93.94 199 VAL A O 1
ATOM 1502 N N . PHE A 1 200 ? -13.667 -8.919 -1.242 1.00 94.75 200 PHE A N 1
ATOM 1503 C CA . PHE A 1 200 ? -13.230 -8.313 -2.506 1.00 94.75 200 PHE A CA 1
ATOM 1504 C C . PHE A 1 200 ? -14.085 -8.687 -3.726 1.00 94.75 200 PHE A C 1
ATOM 1506 O O . PHE A 1 200 ? -14.335 -7.827 -4.573 1.00 94.75 200 PHE A O 1
ATOM 1513 N N . LEU A 1 201 ? -14.521 -9.944 -3.872 1.00 96.12 201 LEU A N 1
ATOM 1514 C CA . LEU A 1 201 ? -15.383 -10.345 -4.994 1.00 96.12 201 LEU A CA 1
ATOM 1515 C C . LEU A 1 201 ? -16.798 -9.759 -4.878 1.00 96.12 201 LEU A C 1
ATOM 1517 O O . LEU A 1 201 ? -17.273 -9.238 -5.891 1.00 96.12 201 LEU A O 1
ATOM 1521 N N . PRO A 1 202 ? -17.457 -9.758 -3.699 1.00 96.00 202 PRO A N 1
ATOM 1522 C CA . PRO A 1 202 ? -18.734 -9.067 -3.532 1.00 96.00 202 PRO A CA 1
ATOM 1523 C C . PRO A 1 202 ? -18.650 -7.581 -3.893 1.00 96.00 202 PRO A C 1
ATOM 1525 O O . PRO A 1 202 ? -19.477 -7.099 -4.667 1.00 96.00 202 PRO A O 1
ATOM 1528 N N . GLN A 1 203 ? -17.611 -6.876 -3.426 1.00 93.75 203 GLN A N 1
ATOM 1529 C CA . GLN A 1 203 ? -17.425 -5.459 -3.741 1.00 93.75 203 GLN A CA 1
ATOM 1530 C C . GLN A 1 203 ? -17.223 -5.231 -5.247 1.00 93.75 203 GLN A C 1
ATOM 1532 O O . GLN A 1 203 ? -17.847 -4.352 -5.839 1.00 93.75 203 GLN A O 1
ATOM 1537 N N . ARG A 1 204 ? -16.387 -6.047 -5.905 1.00 93.94 204 ARG A N 1
ATOM 1538 C CA . ARG A 1 204 ? -16.179 -5.961 -7.362 1.00 93.94 204 ARG A CA 1
ATOM 1539 C C . ARG A 1 204 ? -17.459 -6.211 -8.148 1.00 93.94 204 ARG A C 1
ATOM 1541 O O . ARG A 1 204 ? -17.705 -5.512 -9.127 1.00 93.94 204 ARG A O 1
ATOM 1548 N N . ARG A 1 205 ? -18.267 -7.185 -7.724 1.00 95.56 205 ARG A N 1
ATOM 1549 C CA . ARG A 1 205 ? -19.578 -7.434 -8.325 1.00 95.56 205 ARG A CA 1
ATOM 1550 C C . ARG A 1 205 ? -20.482 -6.215 -8.176 1.00 95.56 205 ARG A C 1
ATOM 1552 O O . ARG A 1 205 ? -21.043 -5.789 -9.173 1.00 95.56 205 ARG A O 1
ATOM 1559 N N . ALA A 1 206 ? -20.576 -5.633 -6.980 1.00 93.69 206 ALA A N 1
ATOM 1560 C CA . ALA A 1 206 ? -21.398 -4.446 -6.750 1.00 93.69 206 ALA A CA 1
ATOM 1561 C C . ALA A 1 206 ? -20.985 -3.273 -7.658 1.00 93.69 206 ALA A C 1
ATOM 1563 O O . ALA A 1 206 ? -21.843 -2.627 -8.257 1.00 93.69 206 ALA A O 1
ATOM 1564 N N . PHE A 1 207 ? -19.678 -3.041 -7.831 1.00 92.06 207 PHE A N 1
ATOM 1565 C CA . PHE A 1 207 ? -19.172 -2.036 -8.772 1.00 92.06 207 PHE A CA 1
ATOM 1566 C C . PHE A 1 207 ? -19.526 -2.348 -10.229 1.00 92.06 207 PHE A C 1
ATOM 1568 O O . PHE A 1 207 ? -19.939 -1.448 -10.959 1.00 92.06 207 PHE A O 1
ATOM 1575 N N . LEU A 1 208 ? -19.373 -3.603 -10.661 1.00 94.38 208 LEU A N 1
ATOM 1576 C CA . LEU A 1 208 ? -19.727 -4.013 -12.019 1.00 94.38 208 LEU A CA 1
ATOM 1577 C C . LEU A 1 208 ? -21.232 -3.861 -12.271 1.00 94.38 208 LEU A C 1
ATOM 1579 O O . LEU A 1 208 ? -21.616 -3.293 -13.288 1.00 94.38 208 LEU A O 1
ATOM 1583 N N . ASP A 1 209 ? -22.070 -4.307 -11.337 1.00 96.06 209 ASP A N 1
ATOM 1584 C CA . ASP A 1 209 ? -23.527 -4.193 -11.422 1.00 96.06 209 ASP A CA 1
ATOM 1585 C C . ASP A 1 209 ? -23.947 -2.712 -11.521 1.00 96.06 209 ASP A C 1
ATOM 1587 O O . ASP A 1 209 ? -24.752 -2.353 -12.380 1.00 96.06 209 ASP A O 1
ATOM 1591 N N . ALA A 1 210 ? -23.340 -1.826 -10.722 1.00 93.69 210 ALA A N 1
ATOM 1592 C CA . ALA A 1 210 ? -23.579 -0.382 -10.786 1.00 93.69 210 ALA A CA 1
ATOM 1593 C C . ALA A 1 210 ? -23.105 0.251 -12.108 1.00 93.69 210 ALA A C 1
ATOM 1595 O O . ALA A 1 210 ? -23.780 1.117 -12.669 1.00 93.69 210 ALA A O 1
ATOM 1596 N N . PHE A 1 211 ? -21.963 -0.187 -12.641 1.00 94.31 211 PHE A N 1
ATOM 1597 C CA . PHE A 1 211 ? -21.470 0.267 -13.941 1.00 94.31 211 PHE A CA 1
ATOM 1598 C C . PHE A 1 211 ? -22.406 -0.160 -15.080 1.00 94.31 211 PHE A C 1
ATOM 1600 O O . PHE A 1 211 ? -22.747 0.652 -15.935 1.00 94.31 211 PHE A O 1
ATOM 1607 N N . LEU A 1 212 ? -22.868 -1.412 -15.073 1.00 94.25 212 LEU A N 1
ATOM 1608 C CA . LEU A 1 212 ? -23.786 -1.931 -16.089 1.00 94.25 212 LEU A CA 1
ATOM 1609 C C . LEU A 1 212 ? -25.162 -1.259 -16.011 1.00 94.25 212 LEU A C 1
ATOM 1611 O O . LEU A 1 212 ? -25.754 -0.967 -17.044 1.00 94.25 212 LEU A O 1
ATOM 1615 N N . ALA A 1 213 ? -25.649 -0.971 -14.802 1.00 92.69 213 ALA A N 1
ATOM 1616 C CA . ALA A 1 213 ? -26.920 -0.282 -14.589 1.00 92.69 213 ALA A CA 1
ATOM 1617 C C . ALA A 1 213 ? -26.876 1.223 -14.910 1.00 92.69 213 ALA A C 1
ATOM 1619 O O . ALA A 1 213 ? -27.927 1.832 -15.086 1.00 92.69 213 ALA A O 1
ATOM 1620 N N . SER A 1 214 ? -25.687 1.831 -14.965 1.00 87.56 214 SER A N 1
ATOM 1621 C CA . SER A 1 214 ? -25.513 3.253 -15.295 1.00 87.56 214 SER A CA 1
ATOM 1622 C C . SER A 1 214 ? -25.259 3.514 -16.784 1.00 87.56 214 SER A C 1
ATOM 1624 O O . SER A 1 214 ? -25.050 4.666 -17.170 1.00 87.56 214 SER A O 1
ATOM 1626 N N . GLN A 1 215 ? -25.301 2.476 -17.630 1.00 64.25 215 GLN A N 1
ATOM 1627 C CA . GLN A 1 215 ? -25.258 2.659 -19.080 1.00 64.25 215 GLN A CA 1
ATOM 1628 C C . GLN A 1 215 ? -26.599 3.225 -19.595 1.00 64.25 215 GLN A C 1
ATOM 1630 O O . GLN A 1 215 ? -27.646 2.709 -19.202 1.00 64.25 215 GLN A O 1
ATOM 1635 N N . PRO A 1 216 ? -26.578 4.293 -20.418 1.00 54.94 216 PRO A N 1
ATOM 1636 C CA . PRO A 1 216 ? -27.779 4.928 -20.965 1.00 54.94 216 PRO A CA 1
ATOM 1637 C C . PRO A 1 216 ? -28.535 4.055 -21.974 1.00 54.94 216 PRO A C 1
ATOM 1639 O O . PRO A 1 216 ? -27.885 3.247 -22.679 1.00 54.94 216 PRO A O 1
#

Secondary structure (DSSP, 8-state):
-PPPPS--GGGGT--BTTB----EEEEE-SSS-EEEEEEEEEEEETTEEEEEEEEEPPTT-B-GGGGSS---HHHHHHHHHHHTTHHHHT-S-GGG------GGGB-S-B-TTSSS-S-HHHHHTT-HHHHHHHHHHHHHTT----HHHHHHHHHHTSHHIIIIITTT-B-STTPBPPP-BTTBSB-TT-PBPHIIIIIIHHHHHHHHHHHHHT--

Sequence (216 aa):
DGLPPVIRAQGLGLGHEEGPTGRIRTNTLSAHWQLREFVLDRRCAEEICQLDVVPTPLTDVAFSGLFVASKDPRAQAAADALVSQVKKLATSTPAELSLSFPRETWAPENNPDAPRPEAYGRFASGHVELRERVQAELDAIASPLAPEDIYARATATTCSGCHELSSGVNIGQGESFPRSLGFLHVDQGMLLSPALVEVFLPQRRAFLDAFLASQP